Protein AF-A0A0H5Q2Q5-F1 (afdb_monomer_lite)

Sequence (190 aa):
MSGQLGMWPEGQLYPEGGVGRQSFRASIAREMRYLLAISTDAGLPGKLGQSGVAHSLGVCLIEDWNMARGSKAGKSRTNAGAMPVFVDIKLSAEDRVVFLAWCSSDTDQVEYLQRFADTGYRVGVSWSGEHQSYTVSVTCRDEESPNNGLCMTSFAKSLSQGIALAWFKHNVVSECEWRGFVPPQEELFG

Radius of gyration: 20.88 Å; chains: 1; bounding box: 67×39×65 Å

Structure (mmCIF, N/CA/C/O backbone):
data_AF-A0A0H5Q2Q5-F1
#
_entry.id   AF-A0A0H5Q2Q5-F1
#
loop_
_atom_site.group_PDB
_atom_site.id
_atom_site.type_symbol
_atom_site.label_atom_id
_atom_site.label_alt_id
_atom_site.label_comp_id
_atom_site.label_asym_id
_atom_site.label_entity_id
_atom_site.label_seq_id
_atom_site.pdbx_PDB_ins_code
_atom_site.Cartn_x
_atom_site.Cartn_y
_atom_site.Cartn_z
_atom_site.occupancy
_atom_site.B_iso_or_equiv
_atom_site.auth_seq_id
_atom_site.auth_comp_id
_atom_site.auth_asym_id
_atom_site.auth_atom_id
_atom_site.pdbx_PDB_model_num
ATOM 1 N N . MET A 1 1 ? -7.717 -12.824 -45.281 1.00 44.66 1 MET A N 1
ATOM 2 C CA . MET A 1 1 ? -7.336 -13.978 -44.442 1.00 44.66 1 MET A CA 1
ATOM 3 C C . MET A 1 1 ? -8.202 -13.935 -43.199 1.00 44.66 1 MET A C 1
ATOM 5 O O . MET A 1 1 ? -8.066 -13.018 -42.405 1.00 44.66 1 MET A O 1
ATOM 9 N N . SER A 1 2 ? -9.183 -14.827 -43.121 1.00 45.31 2 SER A N 1
ATOM 10 C CA . SER A 1 2 ? -10.178 -14.914 -42.050 1.00 45.31 2 SER A CA 1
ATOM 11 C C . SER A 1 2 ? -9.667 -15.836 -40.943 1.00 45.31 2 SER A C 1
ATOM 13 O O . SER A 1 2 ? -9.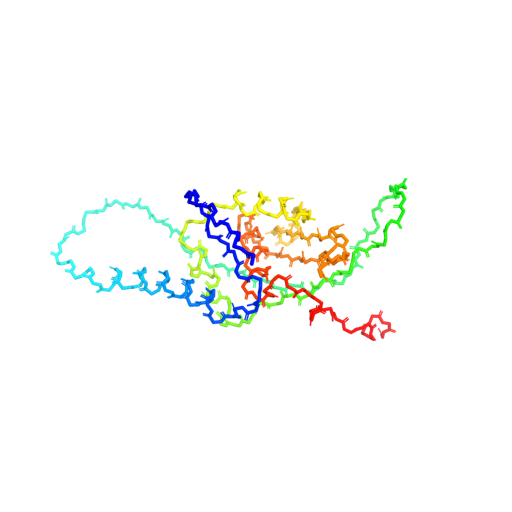537 -17.037 -41.171 1.00 45.31 2 SER A O 1
ATOM 15 N N . GLY A 1 3 ? -9.368 -15.275 -39.770 1.00 42.34 3 GLY A N 1
ATOM 16 C CA . GLY A 1 3 ? -9.097 -16.029 -38.545 1.00 42.34 3 GLY A CA 1
ATOM 17 C C . GLY A 1 3 ? -10.349 -16.079 -37.669 1.00 42.34 3 GLY A C 1
ATOM 18 O O . GLY A 1 3 ? -10.925 -15.038 -37.365 1.00 42.34 3 GLY A O 1
ATOM 19 N N . GLN A 1 4 ? -10.786 -17.288 -37.316 1.00 41.66 4 GLN A N 1
ATOM 20 C CA . GLN A 1 4 ? -11.911 -17.560 -36.416 1.00 41.66 4 GLN A CA 1
ATOM 21 C C . GLN A 1 4 ? -11.597 -17.121 -34.977 1.00 41.66 4 GLN A C 1
ATOM 23 O O . GLN A 1 4 ? -10.551 -17.471 -34.437 1.00 41.66 4 GLN A O 1
ATOM 28 N N . LEU A 1 5 ? -12.541 -16.417 -34.345 1.00 35.59 5 LEU A N 1
ATOM 29 C CA . LEU A 1 5 ? -12.575 -16.180 -32.901 1.00 35.59 5 LEU A CA 1
ATOM 30 C C . LEU A 1 5 ? -13.120 -17.429 -32.199 1.00 35.59 5 LEU A C 1
ATOM 32 O O . LEU A 1 5 ? -14.253 -17.841 -32.449 1.00 35.59 5 LEU A O 1
ATOM 36 N N . GLY A 1 6 ? -12.313 -18.024 -31.322 1.00 32.91 6 GLY A N 1
ATOM 37 C CA . GLY A 1 6 ? -12.790 -18.981 -30.330 1.00 32.91 6 GLY A CA 1
ATOM 38 C C . GLY A 1 6 ? -13.451 -18.239 -29.169 1.00 32.91 6 GLY A C 1
ATOM 39 O O . GLY A 1 6 ? -12.866 -17.314 -28.616 1.00 32.91 6 GLY A O 1
ATOM 40 N N . MET A 1 7 ? -14.663 -18.648 -28.803 1.00 38.34 7 MET A N 1
ATOM 41 C CA . MET A 1 7 ? -15.333 -18.263 -27.559 1.00 38.34 7 MET A CA 1
ATOM 42 C C . MET A 1 7 ? -15.310 -19.444 -26.591 1.00 38.34 7 MET A C 1
ATOM 44 O O . MET A 1 7 ? -15.735 -20.520 -26.998 1.00 38.34 7 MET A O 1
ATOM 48 N N . TRP A 1 8 ? -14.924 -19.216 -25.331 1.00 40.38 8 TRP A N 1
ATOM 49 C CA . TRP A 1 8 ? -15.413 -19.923 -24.132 1.00 40.38 8 TRP A CA 1
ATOM 50 C C . TRP A 1 8 ? -15.445 -18.936 -22.937 1.00 40.38 8 TRP A C 1
ATOM 52 O O . TRP A 1 8 ? -14.835 -17.868 -23.025 1.00 40.38 8 TRP A O 1
ATOM 62 N N . PRO A 1 9 ? -16.259 -19.220 -21.901 1.00 47.19 9 PRO A N 1
ATOM 63 C CA . PRO A 1 9 ? -16.899 -18.251 -21.019 1.00 47.19 9 PRO A CA 1
ATOM 64 C C . PRO A 1 9 ? -16.029 -17.894 -19.806 1.00 47.19 9 PRO A C 1
ATOM 66 O O . PRO A 1 9 ? -15.119 -18.632 -19.456 1.00 47.19 9 PRO A O 1
ATOM 69 N N . GLU A 1 10 ? -16.360 -16.772 -19.163 1.00 48.31 10 GLU A N 1
ATOM 70 C CA . GLU A 1 10 ? -15.726 -16.250 -17.936 1.00 48.31 10 GLU A CA 1
ATOM 71 C C . GLU A 1 10 ? -14.322 -15.646 -18.111 1.00 48.31 10 GLU A C 1
ATOM 73 O O . GLU A 1 10 ? -13.373 -15.968 -17.406 1.00 48.31 10 GLU A O 1
ATOM 78 N N . GLY A 1 11 ? -14.208 -14.683 -19.030 1.00 38.31 11 GLY A N 1
ATOM 79 C CA . GLY A 1 11 ? -13.050 -13.796 -19.142 1.00 38.31 11 GLY A CA 1
ATOM 80 C C . GLY A 1 11 ? -13.477 -12.335 -19.253 1.00 38.31 11 GLY A C 1
ATOM 81 O O . GLY A 1 11 ? -13.833 -11.878 -20.339 1.00 38.31 11 GLY A O 1
ATOM 82 N N . GLN A 1 12 ? -13.414 -11.579 -18.153 1.00 35.47 12 GLN A N 1
ATOM 83 C CA . GLN A 1 12 ? -13.232 -10.131 -18.264 1.00 35.47 12 GLN A CA 1
ATOM 84 C C . GLN A 1 12 ? -11.736 -9.859 -18.399 1.00 35.47 12 GLN A C 1
ATOM 86 O O . GLN A 1 12 ? -10.981 -9.915 -17.433 1.00 35.47 12 GLN A O 1
ATOM 91 N N . LEU A 1 13 ? -11.327 -9.587 -19.636 1.00 36.41 13 LEU A N 1
ATOM 92 C CA . LEU A 1 13 ? -10.060 -8.945 -19.949 1.00 36.41 13 LEU A CA 1
ATOM 93 C C . LEU A 1 13 ? -10.093 -7.527 -19.378 1.00 36.41 13 LEU A C 1
ATOM 95 O O . LEU A 1 13 ? -11.008 -6.755 -19.677 1.00 36.41 13 LEU A O 1
ATOM 99 N N . TYR A 1 14 ? -9.083 -7.174 -18.589 1.00 43.00 14 TYR A N 1
ATOM 100 C CA . TYR A 1 14 ? -8.792 -5.769 -18.353 1.00 43.00 14 TYR A CA 1
ATOM 101 C C . TYR A 1 14 ? -8.406 -5.135 -19.696 1.00 43.00 14 TYR A C 1
ATOM 103 O O . TYR A 1 14 ? -7.595 -5.712 -20.424 1.00 43.00 14 TYR A O 1
ATOM 111 N N . PRO A 1 15 ? -8.983 -3.980 -20.067 1.00 38.09 15 PRO A N 1
ATOM 112 C CA . PRO A 1 15 ? -8.537 -3.273 -21.252 1.00 38.09 15 PRO A CA 1
ATOM 113 C C . PRO A 1 15 ? -7.103 -2.788 -21.023 1.00 38.09 15 PRO A C 1
ATOM 115 O O . PRO A 1 15 ? -6.848 -1.933 -20.174 1.00 38.09 15 PRO A O 1
ATOM 118 N N . GLU A 1 16 ? -6.178 -3.341 -21.806 1.00 39.56 16 GLU A N 1
ATOM 119 C CA . GLU A 1 16 ? -4.852 -2.781 -22.058 1.00 39.56 16 GLU A CA 1
ATOM 120 C C . GLU A 1 16 ? -5.029 -1.390 -22.680 1.00 39.56 16 GLU A C 1
ATOM 122 O O . GLU A 1 16 ? -5.153 -1.227 -23.894 1.00 39.56 16 GLU A O 1
ATOM 127 N N . GLY A 1 17 ? -5.159 -0.375 -21.831 1.00 42.88 17 GLY A N 1
ATOM 128 C CA . GLY A 1 17 ? -5.334 1.001 -22.272 1.00 42.88 17 GLY A CA 1
ATOM 129 C C . GLY A 1 17 ? -6.137 1.829 -21.289 1.00 42.88 17 GLY A C 1
ATOM 130 O O . GLY A 1 17 ? -7.339 1.976 -21.460 1.00 42.88 17 GLY A O 1
ATOM 131 N N . GLY A 1 18 ? -5.456 2.392 -20.287 1.00 46.59 18 GLY A N 1
ATOM 132 C CA . GLY A 1 18 ? -5.791 3.671 -19.646 1.00 46.59 18 GLY A CA 1
ATOM 133 C C . GLY A 1 18 ? -7.274 4.023 -19.470 1.00 46.59 18 GLY A C 1
ATOM 134 O O . GLY A 1 18 ? -7.654 5.168 -19.719 1.00 46.59 18 GLY A O 1
ATOM 135 N N . VAL A 1 19 ? -8.124 3.090 -19.029 1.00 42.56 19 VAL A N 1
ATOM 136 C CA . VAL A 1 19 ? -9.508 3.400 -18.641 1.00 42.56 19 VAL A CA 1
ATOM 137 C C . VAL A 1 19 ? -9.462 3.961 -17.222 1.00 42.56 19 VAL A C 1
ATOM 139 O O . VAL A 1 19 ? -9.703 3.265 -16.238 1.00 42.56 19 VAL A O 1
ATOM 142 N N . GLY A 1 20 ? -9.061 5.231 -17.156 1.00 43.06 20 GLY A N 1
ATOM 143 C CA . GLY A 1 20 ? -8.550 5.903 -15.969 1.00 43.06 20 GLY A CA 1
ATOM 144 C C . GLY A 1 20 ? -9.495 6.004 -14.781 1.00 43.06 20 GLY A C 1
ATOM 145 O O . GLY A 1 20 ? -10.692 5.723 -14.890 1.00 43.06 20 GLY A O 1
ATOM 146 N N . ARG A 1 21 ? -8.914 6.464 -13.660 1.00 48.62 21 ARG A N 1
ATOM 147 C CA . ARG A 1 21 ? -9.510 6.967 -12.401 1.00 48.62 21 ARG A CA 1
ATOM 148 C C . ARG A 1 21 ? -11.024 6.880 -12.266 1.00 48.62 21 ARG A C 1
ATOM 150 O O . ARG A 1 21 ? -11.518 6.360 -11.275 1.00 48.62 21 ARG A O 1
ATOM 157 N N . GLN A 1 22 ? -11.762 7.446 -13.218 1.00 52.56 22 GLN A N 1
ATOM 158 C CA . GLN A 1 22 ? -13.214 7.490 -13.224 1.00 52.56 22 GLN A CA 1
ATOM 159 C C . GLN A 1 22 ? -13.893 6.124 -13.292 1.00 52.56 22 GLN A C 1
ATOM 161 O O . GLN A 1 22 ? -14.926 6.004 -12.660 1.00 52.56 22 GLN A O 1
ATOM 166 N N . SER A 1 23 ? -13.383 5.106 -13.991 1.00 55.59 23 SER A N 1
ATOM 167 C CA . SER A 1 23 ? -14.120 3.838 -14.165 1.00 55.59 23 SER A CA 1
ATOM 168 C C . SER A 1 23 ? -14.076 2.951 -12.917 1.00 55.59 23 SER A C 1
ATOM 170 O O . SER A 1 23 ? -15.107 2.443 -12.485 1.00 55.59 23 SER A O 1
ATOM 172 N N . PHE A 1 24 ? -12.910 2.840 -12.278 1.00 53.34 24 PHE A N 1
ATOM 173 C CA . PHE A 1 24 ? -12.734 2.098 -11.032 1.00 53.34 24 PHE A CA 1
ATOM 174 C C . PHE A 1 24 ? -13.285 2.876 -9.836 1.00 53.34 24 PHE A C 1
ATOM 176 O O . PHE A 1 24 ? -14.040 2.308 -9.048 1.00 53.34 24 PHE A O 1
ATOM 183 N N . ARG A 1 25 ? -13.052 4.202 -9.760 1.00 58.22 25 ARG A N 1
ATOM 184 C CA . ARG A 1 25 ? -13.781 5.047 -8.799 1.00 58.22 25 ARG A CA 1
ATOM 185 C C . ARG A 1 25 ? -15.277 5.012 -9.062 1.00 58.22 25 ARG A C 1
ATOM 187 O O . ARG A 1 25 ? -16.013 5.052 -8.095 1.00 58.22 25 ARG A O 1
ATOM 194 N N . ALA A 1 26 ? -15.751 4.904 -10.304 1.00 60.62 26 ALA A N 1
ATOM 195 C CA . ALA A 1 26 ? -17.174 4.726 -10.589 1.00 60.62 26 ALA A CA 1
ATOM 196 C C . ALA A 1 26 ? -17.657 3.327 -10.230 1.00 60.62 26 ALA A C 1
ATOM 198 O O . ALA A 1 26 ? -18.792 3.224 -9.800 1.00 60.62 26 ALA A O 1
ATOM 199 N N . SER A 1 27 ? -16.851 2.271 -10.354 1.00 62.44 27 SER A N 1
ATOM 200 C CA . SER A 1 27 ? -17.245 0.925 -9.930 1.00 62.44 27 SER A CA 1
ATOM 201 C C . SER A 1 27 ? -17.353 0.848 -8.410 1.00 62.44 27 SER A C 1
ATOM 203 O O . SER A 1 27 ? -18.416 0.490 -7.911 1.00 62.44 27 SER A O 1
ATOM 205 N N . ILE A 1 28 ? -16.331 1.321 -7.684 1.00 60.09 28 ILE A N 1
ATOM 206 C CA . ILE A 1 28 ? -16.366 1.449 -6.221 1.00 60.09 28 ILE A CA 1
ATOM 207 C C . ILE A 1 28 ? -17.463 2.436 -5.797 1.00 60.09 28 ILE A C 1
ATOM 209 O O . ILE A 1 28 ? -18.234 2.139 -4.896 1.00 60.09 28 ILE A O 1
ATOM 213 N N . ALA A 1 29 ? -17.623 3.586 -6.460 1.00 55.00 29 ALA A N 1
ATOM 214 C CA . ALA A 1 29 ? -18.688 4.544 -6.139 1.00 55.00 29 ALA A CA 1
ATOM 215 C C . ALA A 1 29 ? -20.088 4.040 -6.519 1.00 55.00 29 ALA A C 1
ATOM 217 O O . ALA A 1 29 ? -21.068 4.527 -5.956 1.00 55.00 29 ALA A O 1
ATOM 218 N N . ARG A 1 30 ? -20.211 3.116 -7.477 1.00 56.09 30 ARG A N 1
ATOM 219 C CA . ARG A 1 30 ? -21.468 2.462 -7.862 1.00 56.09 30 ARG A CA 1
ATOM 220 C C . ARG A 1 30 ? -21.823 1.387 -6.845 1.00 56.09 30 ARG A C 1
ATOM 222 O O . ARG A 1 30 ? -22.968 1.381 -6.416 1.00 56.09 30 ARG A O 1
ATOM 229 N N . GLU A 1 31 ? -20.865 0.579 -6.392 1.00 54.06 31 GLU A N 1
ATOM 230 C CA . GLU A 1 31 ? -21.057 -0.313 -5.237 1.00 54.06 31 GLU A CA 1
ATOM 231 C C . GLU A 1 31 ? -21.418 0.481 -3.973 1.00 54.06 31 GLU A C 1
ATOM 233 O O . GLU A 1 31 ? -22.423 0.193 -3.329 1.00 54.06 31 GLU A O 1
ATOM 238 N N . MET A 1 32 ? -20.691 1.560 -3.674 1.00 47.34 32 MET A N 1
ATOM 239 C CA . MET A 1 32 ? -20.955 2.433 -2.521 1.00 47.34 32 MET A CA 1
ATOM 240 C C . MET A 1 32 ? -22.322 3.122 -2.591 1.00 47.34 32 MET A C 1
ATOM 242 O O . MET A 1 32 ? -23.031 3.188 -1.588 1.00 47.34 32 MET A O 1
ATOM 246 N N . ARG A 1 33 ? -22.732 3.631 -3.763 1.00 50.31 33 ARG A N 1
ATOM 247 C CA . ARG A 1 33 ? -24.074 4.214 -3.948 1.00 50.31 33 ARG A CA 1
ATOM 248 C C . ARG A 1 33 ? -25.174 3.170 -3.827 1.00 50.31 33 ARG A C 1
ATOM 250 O O . ARG A 1 33 ? -26.234 3.500 -3.308 1.00 50.31 33 ARG A O 1
ATOM 257 N N . TYR A 1 34 ? -24.928 1.939 -4.269 1.00 48.53 34 TYR A N 1
ATOM 258 C CA . TYR A 1 34 ? -25.879 0.843 -4.104 1.00 48.53 34 TYR A CA 1
ATOM 259 C C . TYR A 1 34 ? -26.090 0.522 -2.615 1.00 48.53 34 TYR A C 1
ATOM 261 O O . TYR A 1 34 ? -27.227 0.434 -2.160 1.00 48.53 34 TYR A O 1
ATOM 269 N N . LEU A 1 35 ? -25.012 0.477 -1.826 1.00 43.81 35 LEU A N 1
ATOM 270 C CA . LEU A 1 35 ? -25.078 0.257 -0.376 1.00 43.81 35 LEU A CA 1
ATOM 271 C C . LEU A 1 35 ? -25.741 1.423 0.387 1.00 43.81 35 LEU A C 1
ATOM 273 O O . LEU A 1 35 ? -26.540 1.193 1.296 1.00 43.81 35 LEU A O 1
ATOM 277 N N . LEU A 1 36 ? -25.481 2.676 -0.004 1.00 45.94 36 LEU A N 1
ATOM 278 C CA . LEU A 1 36 ? -26.129 3.856 0.594 1.00 45.94 36 LEU A CA 1
ATOM 279 C C . LEU A 1 36 ? -27.619 3.980 0.223 1.00 45.94 36 LEU A C 1
ATOM 281 O O . LEU A 1 36 ? -28.415 4.429 1.049 1.00 45.94 36 LEU A O 1
ATOM 285 N N . ALA A 1 37 ? -28.012 3.558 -0.983 1.00 48.62 37 ALA A N 1
ATOM 286 C CA . ALA A 1 37 ? -29.411 3.536 -1.414 1.00 48.62 37 ALA A CA 1
ATOM 287 C C . ALA A 1 37 ? -30.230 2.480 -0.648 1.00 48.62 37 ALA A C 1
ATOM 289 O O . ALA A 1 37 ? -31.334 2.772 -0.200 1.00 48.62 37 ALA A O 1
ATOM 290 N N . ILE A 1 38 ? -29.665 1.293 -0.394 1.00 51.00 38 ILE A N 1
ATOM 291 C CA . ILE A 1 38 ? -30.320 0.248 0.420 1.00 51.00 38 ILE A CA 1
ATOM 292 C C . ILE A 1 38 ? -30.556 0.722 1.868 1.00 51.00 38 ILE A C 1
ATOM 294 O O . ILE A 1 38 ? -31.575 0.399 2.471 1.00 51.00 38 ILE A O 1
ATOM 298 N N . SER A 1 39 ? -29.645 1.532 2.416 1.00 45.97 39 SER A N 1
ATOM 299 C CA . SER A 1 39 ? -29.775 2.132 3.753 1.00 45.97 39 SER A CA 1
ATOM 300 C C . SER A 1 39 ? -30.885 3.193 3.845 1.00 45.97 39 SER A C 1
ATOM 302 O O . SER A 1 39 ? -31.526 3.335 4.885 1.00 45.97 39 SER A O 1
ATOM 304 N N . THR A 1 40 ? -31.150 3.922 2.756 1.00 48.78 40 THR A N 1
ATOM 305 C CA . THR A 1 40 ? -32.130 5.024 2.736 1.00 48.78 40 THR A CA 1
ATOM 306 C C . THR A 1 40 ? -33.539 4.594 2.327 1.00 48.78 40 THR A C 1
ATOM 308 O O . THR A 1 40 ? -34.495 5.240 2.747 1.00 48.78 40 THR A O 1
ATOM 311 N N . ASP A 1 41 ? -33.686 3.488 1.591 1.00 44.53 41 ASP A N 1
ATOM 312 C CA . ASP A 1 41 ? -34.996 2.948 1.181 1.00 44.53 41 ASP A CA 1
ATOM 313 C C . ASP A 1 41 ? -35.615 1.990 2.220 1.00 44.53 41 ASP A C 1
ATOM 315 O O . ASP A 1 41 ? -36.770 1.576 2.105 1.00 44.53 41 ASP A O 1
ATOM 319 N N . ALA A 1 42 ? -34.886 1.673 3.297 1.00 47.88 42 ALA A N 1
ATOM 320 C CA . ALA A 1 42 ? -35.418 0.958 4.454 1.00 47.88 42 ALA A CA 1
ATOM 321 C C . ALA A 1 42 ? -36.276 1.884 5.340 1.00 47.88 42 ALA A C 1
ATOM 323 O O . ALA A 1 42 ? -36.037 2.050 6.538 1.00 47.88 42 ALA A O 1
ATOM 324 N N . GLY A 1 43 ? -37.326 2.466 4.759 1.00 50.84 43 GLY A N 1
ATOM 325 C CA . GLY A 1 43 ? -38.478 2.974 5.495 1.00 50.84 43 GLY A CA 1
ATOM 326 C C . GLY A 1 43 ? -39.221 1.812 6.157 1.00 50.84 43 GLY A C 1
ATOM 327 O O . GLY A 1 43 ? -40.279 1.401 5.692 1.00 50.84 43 GLY A O 1
ATOM 328 N N . LEU A 1 44 ? -38.658 1.258 7.232 1.00 47.03 44 LEU A N 1
ATOM 329 C CA . LEU A 1 44 ? -39.288 0.222 8.047 1.00 47.03 44 LEU A CA 1
ATOM 330 C C . LEU A 1 44 ? -39.903 0.845 9.309 1.00 47.03 44 LEU A C 1
ATOM 332 O O . LEU A 1 44 ? -39.203 1.057 10.302 1.00 47.03 44 LEU A O 1
ATOM 336 N N . PRO A 1 45 ? -41.224 1.095 9.341 1.00 54.53 45 PRO A N 1
ATOM 337 C CA . PRO A 1 45 ? -41.941 1.242 10.595 1.00 54.53 45 PRO A CA 1
ATOM 338 C C . PRO A 1 45 ? -42.155 -0.155 11.197 1.00 54.53 45 PRO A C 1
ATOM 340 O O . PRO A 1 45 ? -43.102 -0.852 10.843 1.00 54.53 45 PRO A O 1
ATOM 343 N N . GLY A 1 46 ? -41.288 -0.603 12.112 1.00 53.31 46 GLY A N 1
ATOM 344 C CA . GLY A 1 46 ? -41.542 -1.892 12.764 1.00 53.31 46 GLY A CA 1
ATOM 345 C C . GLY A 1 46 ? -40.478 -2.421 13.718 1.00 53.31 46 GLY A C 1
ATOM 346 O O . GLY A 1 46 ? -39.603 -3.164 13.308 1.00 53.31 46 GLY A O 1
ATOM 347 N N . LYS A 1 47 ? -40.659 -2.117 15.010 1.00 51.94 47 LYS A N 1
ATOM 348 C CA . LYS A 1 47 ? -40.251 -2.902 16.197 1.00 51.94 47 LYS A CA 1
ATOM 349 C C . LYS A 1 47 ? -38.808 -3.441 16.234 1.00 51.94 47 LYS A C 1
ATOM 351 O O . LYS A 1 47 ? -38.524 -4.573 15.861 1.00 51.94 47 LYS A O 1
ATOM 356 N N . LEU A 1 48 ? -37.945 -2.657 16.881 1.00 45.00 48 LEU A N 1
ATOM 357 C CA . LEU A 1 48 ? -36.647 -3.075 17.411 1.00 45.00 48 LEU A CA 1
ATOM 358 C C . LEU A 1 48 ? -36.808 -4.154 18.497 1.00 45.00 48 LEU A C 1
ATOM 360 O O . LEU A 1 48 ? -37.106 -3.857 19.654 1.00 45.00 48 LEU A O 1
ATOM 364 N N . GLY A 1 49 ? -36.577 -5.407 18.110 1.00 44.81 49 GLY A N 1
ATOM 365 C CA . GLY A 1 49 ? -36.071 -6.443 19.003 1.00 44.81 49 GLY A CA 1
ATOM 366 C C . GLY A 1 49 ? -34.563 -6.259 19.163 1.00 44.81 49 GLY A C 1
ATOM 367 O O . GLY A 1 49 ? -33.832 -6.176 18.181 1.00 44.81 49 GLY A O 1
ATOM 368 N N . GLN A 1 50 ? -34.108 -6.144 20.406 1.00 49.31 50 GLN A N 1
ATOM 369 C CA . GLN A 1 50 ? -32.698 -6.035 20.760 1.00 49.31 50 GLN A CA 1
ATOM 370 C C . GLN A 1 50 ? -31.964 -7.333 20.394 1.00 49.31 50 GLN A C 1
ATOM 372 O O . GLN A 1 50 ? -32.057 -8.324 21.112 1.00 49.31 50 GLN A O 1
ATOM 377 N N . SER A 1 51 ? -31.192 -7.327 19.312 1.00 44.84 51 SER A N 1
ATOM 378 C CA . SER A 1 51 ? -30.082 -8.265 19.143 1.00 44.84 51 SER A CA 1
ATOM 379 C C . SER A 1 51 ? -28.821 -7.445 18.925 1.00 44.84 51 SER A C 1
ATOM 381 O O . SER A 1 51 ? -28.609 -6.852 17.868 1.00 44.84 51 SER A O 1
ATOM 383 N N . GLY A 1 52 ? -28.040 -7.336 19.996 1.00 45.72 52 GLY A N 1
ATOM 384 C CA . GLY A 1 52 ? -26.810 -6.572 20.041 1.00 45.72 52 GLY A CA 1
ATOM 385 C C . GLY A 1 52 ? -25.705 -7.292 19.289 1.00 45.72 52 GLY A C 1
ATOM 386 O O . GLY A 1 52 ? -25.160 -8.274 19.780 1.00 45.72 52 GLY A O 1
ATOM 387 N N . VAL A 1 53 ? -25.330 -6.749 18.139 1.00 44.66 53 VAL A N 1
ATOM 388 C CA . VAL A 1 53 ? -23.968 -6.886 17.628 1.00 44.66 53 VAL A CA 1
ATOM 389 C C . VAL A 1 53 ? -23.456 -5.465 17.461 1.00 44.66 53 VAL A C 1
ATOM 391 O O . VAL A 1 53 ? -23.589 -4.838 16.414 1.00 44.66 53 VAL A O 1
ATOM 394 N N . ALA A 1 54 ? -22.975 -4.900 18.567 1.00 35.81 54 ALA A N 1
ATOM 395 C CA . ALA A 1 54 ? -22.306 -3.613 18.560 1.00 35.81 54 ALA A CA 1
ATOM 396 C C . ALA A 1 54 ? -20.971 -3.789 17.826 1.00 35.81 54 ALA A C 1
ATOM 398 O O . ALA A 1 54 ? -19.944 -4.074 18.441 1.00 35.81 54 ALA A O 1
ATOM 399 N N . HIS A 1 55 ? -20.985 -3.644 16.499 1.00 42.00 55 HIS A N 1
ATOM 400 C CA . HIS A 1 55 ? -19.771 -3.352 15.753 1.00 42.00 55 HIS A CA 1
ATOM 401 C C . HIS A 1 55 ? -19.315 -1.970 16.209 1.00 42.00 55 HIS A C 1
ATOM 403 O O . HIS A 1 55 ? -19.802 -0.938 15.753 1.00 42.00 55 HIS A O 1
ATOM 409 N N . SER A 1 56 ? -18.433 -1.978 17.206 1.00 38.44 56 SER A N 1
ATOM 410 C CA . SER A 1 56 ? -17.656 -0.833 17.648 1.00 38.44 56 SER A CA 1
ATOM 411 C C . SER A 1 56 ? -17.016 -0.205 16.408 1.00 38.44 56 SER A C 1
ATOM 413 O O . SER A 1 56 ? -16.005 -0.702 15.907 1.00 38.44 56 SER A O 1
ATOM 415 N N . LEU A 1 57 ? -17.613 0.881 15.914 1.00 37.81 57 LEU A 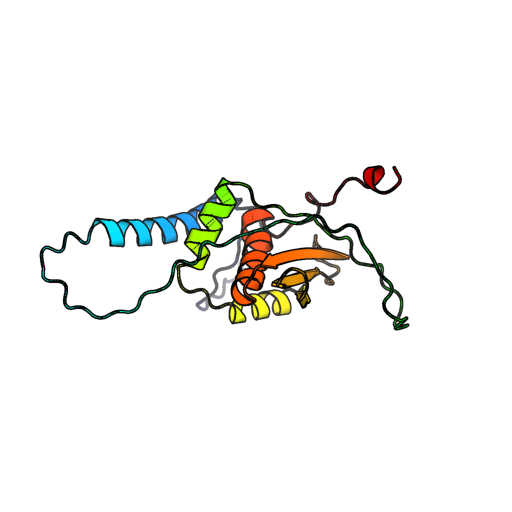N 1
ATOM 416 C CA . LEU A 1 57 ? -17.005 1.805 14.961 1.00 37.81 57 LEU A CA 1
ATOM 417 C C . LEU A 1 57 ? -15.879 2.532 15.704 1.00 37.81 57 LEU A C 1
ATOM 419 O O . LEU A 1 57 ? -16.005 3.684 16.115 1.00 37.81 57 LEU A O 1
ATOM 423 N N . GLY A 1 58 ? -14.803 1.793 15.973 1.00 36.31 58 GLY A N 1
ATOM 424 C CA . GLY A 1 58 ? -13.584 2.322 16.549 1.00 36.31 58 GLY A CA 1
ATOM 425 C C . GLY A 1 58 ? -13.045 3.365 15.588 1.00 36.31 58 GLY A C 1
ATOM 426 O O . GLY A 1 58 ? -12.806 3.070 14.420 1.00 36.31 58 GLY A O 1
ATOM 427 N N . VAL A 1 59 ? -12.910 4.594 16.076 1.00 38.66 59 VAL A N 1
ATOM 428 C CA . VAL A 1 59 ? -12.342 5.720 15.338 1.00 38.66 59 VAL A CA 1
ATOM 429 C C . VAL A 1 59 ? -10.980 5.291 14.785 1.00 38.66 59 VAL A C 1
ATOM 431 O O . VAL A 1 59 ? -10.019 5.111 15.532 1.00 38.66 59 VAL A O 1
ATOM 434 N N . CYS A 1 60 ? -10.914 5.070 13.472 1.00 42.19 60 CYS A N 1
ATOM 435 C CA . CYS A 1 60 ? -9.693 4.703 12.769 1.00 42.19 60 CYS A CA 1
ATOM 436 C C . CYS A 1 60 ? -8.730 5.891 12.776 1.00 42.19 60 CYS A C 1
ATOM 438 O O . CYS A 1 60 ? -8.848 6.805 11.961 1.00 42.19 60 CYS A O 1
ATOM 440 N N . LEU A 1 61 ? -7.762 5.878 13.688 1.00 43.12 61 LEU A N 1
ATOM 441 C CA . LEU A 1 61 ? -6.626 6.792 13.642 1.00 43.12 61 LEU A CA 1
ATOM 442 C C . LEU A 1 61 ? -5.644 6.291 12.575 1.00 43.12 61 LEU A C 1
ATOM 444 O O . LEU A 1 61 ? -4.832 5.400 12.824 1.00 43.12 61 LEU A O 1
ATOM 448 N N . ILE A 1 62 ? -5.775 6.835 11.363 1.00 46.94 62 ILE A N 1
ATOM 449 C CA . ILE A 1 62 ? -4.797 6.678 10.281 1.00 46.94 62 ILE A CA 1
ATOM 450 C C . ILE A 1 62 ? -3.748 7.772 10.475 1.00 46.94 62 ILE A C 1
ATOM 452 O O . ILE A 1 62 ? -4.001 8.940 10.178 1.00 46.94 62 ILE A O 1
ATOM 456 N N . GLU A 1 63 ? -2.579 7.402 10.986 1.00 44.53 63 GLU A N 1
ATOM 457 C CA . GLU A 1 63 ? -1.444 8.314 11.104 1.00 44.53 63 GLU A CA 1
ATOM 458 C C . GLU A 1 63 ? -0.407 7.975 10.019 1.00 44.53 63 GLU A C 1
ATOM 460 O O . GLU A 1 63 ? 0.275 6.954 10.094 1.00 44.53 63 GLU A O 1
ATOM 465 N N . ASP A 1 64 ? -0.300 8.823 8.991 1.00 44.66 64 ASP A N 1
ATOM 466 C CA . ASP A 1 64 ? 0.783 8.769 7.998 1.00 44.66 64 ASP A CA 1
ATOM 467 C C . ASP A 1 64 ? 2.036 9.423 8.619 1.00 44.66 64 ASP A C 1
ATOM 469 O O . ASP A 1 64 ? 2.263 10.626 8.472 1.00 44.66 64 ASP A O 1
ATOM 473 N N . TRP A 1 65 ? 2.828 8.652 9.371 1.00 46.16 65 TRP A N 1
ATOM 474 C CA . TRP A 1 65 ? 4.103 9.121 9.929 1.00 46.16 65 TRP A CA 1
ATOM 475 C C . TRP A 1 65 ? 5.243 8.993 8.916 1.00 46.16 65 TRP A C 1
ATOM 477 O O . TRP A 1 65 ? 5.458 7.943 8.312 1.00 46.16 65 TRP A O 1
ATOM 487 N N . ASN A 1 66 ? 6.013 10.072 8.779 1.00 44.66 66 ASN A N 1
ATOM 488 C CA . ASN A 1 66 ? 7.216 10.133 7.959 1.00 44.66 66 ASN A CA 1
ATOM 489 C C . ASN A 1 66 ? 8.393 9.537 8.758 1.00 44.66 66 ASN A C 1
ATOM 491 O O . ASN A 1 66 ? 8.773 10.083 9.794 1.00 44.66 66 ASN A O 1
ATOM 495 N N . MET A 1 67 ? 8.958 8.405 8.328 1.00 47.25 67 MET A N 1
ATOM 496 C CA . MET A 1 67 ? 10.050 7.736 9.053 1.00 47.25 67 MET A CA 1
ATOM 497 C C . MET A 1 67 ? 11.428 8.258 8.617 1.00 47.25 67 MET A C 1
ATOM 499 O O . MET A 1 67 ? 11.956 7.861 7.575 1.00 47.25 67 MET A O 1
ATOM 503 N N . ALA A 1 68 ? 12.057 9.066 9.477 1.00 45.03 68 ALA A N 1
ATOM 504 C CA . ALA A 1 68 ? 13.508 9.241 9.509 1.00 45.03 68 ALA A CA 1
ATOM 505 C C . ALA A 1 68 ? 14.161 7.953 10.055 1.00 45.03 68 ALA A C 1
ATOM 507 O O . ALA A 1 68 ? 13.816 7.461 11.128 1.00 45.03 68 ALA A O 1
ATOM 508 N N . ARG A 1 69 ? 15.074 7.356 9.281 1.00 48.97 69 ARG A N 1
ATOM 509 C CA . ARG A 1 69 ? 15.613 6.004 9.515 1.00 48.97 69 ARG A CA 1
ATOM 510 C C . ARG A 1 69 ? 16.648 5.958 10.649 1.00 48.97 69 ARG A C 1
ATOM 512 O O . ARG A 1 69 ? 17.732 6.518 10.526 1.00 48.97 69 ARG A O 1
ATOM 519 N N . GLY A 1 70 ? 16.398 5.124 11.653 1.00 45.25 70 GLY A N 1
ATOM 520 C CA . GLY A 1 70 ? 17.408 4.467 12.495 1.00 45.25 70 GLY A CA 1
ATOM 521 C C . GLY A 1 70 ? 16.852 3.097 12.912 1.00 45.25 70 GLY A C 1
ATOM 522 O O . GLY A 1 70 ? 15.657 2.977 13.111 1.00 45.25 70 GLY A O 1
ATOM 523 N N . SER A 1 71 ? 17.579 1.990 13.044 1.00 46.62 71 SER A N 1
ATOM 524 C CA . SER A 1 71 ? 19.014 1.766 13.156 1.00 46.62 71 SER A CA 1
ATOM 525 C C . SER A 1 71 ? 19.346 0.271 12.906 1.00 46.62 71 SER A C 1
ATOM 527 O O . SER A 1 71 ? 18.573 -0.621 13.230 1.00 46.62 71 SER A O 1
ATOM 529 N N . LYS A 1 72 ? 20.505 0.037 12.272 1.00 56.00 72 LYS A N 1
ATOM 530 C CA . LYS A 1 72 ? 21.393 -1.154 12.245 1.00 56.00 72 LYS A CA 1
ATOM 531 C C . LYS A 1 72 ? 20.782 -2.555 12.509 1.00 56.00 72 LYS A C 1
ATOM 533 O O . LYS A 1 72 ? 20.824 -3.044 13.632 1.00 56.00 72 LYS A O 1
ATOM 538 N N . ALA A 1 73 ? 20.419 -3.276 11.442 1.00 47.66 73 ALA A N 1
ATOM 539 C CA . ALA A 1 73 ? 20.223 -4.735 11.459 1.00 47.66 73 ALA A CA 1
ATOM 540 C C . ALA A 1 73 ? 21.306 -5.468 10.631 1.00 47.66 73 ALA A C 1
ATOM 542 O O . ALA A 1 73 ? 21.789 -4.953 9.623 1.00 47.66 73 ALA A O 1
ATOM 543 N N . GLY A 1 74 ? 21.725 -6.643 11.117 1.00 52.62 74 GLY A N 1
ATOM 544 C CA . GLY A 1 74 ? 22.916 -7.399 10.708 1.00 52.62 74 GLY A CA 1
ATOM 545 C C . GLY A 1 74 ? 22.992 -7.830 9.235 1.00 52.62 74 GLY A C 1
ATOM 546 O O . GLY A 1 74 ? 21.992 -8.041 8.555 1.00 52.62 74 GLY A O 1
ATOM 547 N N . LYS A 1 75 ? 24.235 -7.965 8.751 1.00 47.97 75 LYS A N 1
ATOM 548 C CA . LYS A 1 75 ? 24.608 -8.230 7.352 1.00 47.97 75 LYS A CA 1
ATOM 549 C C . LYS A 1 75 ? 24.222 -9.648 6.904 1.00 47.97 75 LYS A C 1
ATOM 551 O O . LYS A 1 75 ? 25.030 -10.565 7.028 1.00 47.97 75 LYS A O 1
ATOM 556 N N . SER A 1 76 ? 23.049 -9.810 6.296 1.00 52.47 76 SER A N 1
ATOM 557 C CA . SER A 1 76 ? 22.816 -10.917 5.360 1.00 52.47 76 SER A CA 1
ATOM 558 C C . SER A 1 76 ? 23.470 -10.567 4.020 1.00 52.47 76 SER A C 1
ATOM 560 O O . SER A 1 76 ? 23.077 -9.605 3.362 1.00 52.47 76 SER A O 1
ATOM 562 N N . ARG A 1 77 ? 24.525 -11.298 3.641 1.00 54.38 77 ARG A N 1
ATOM 563 C CA . ARG A 1 77 ? 25.168 -11.200 2.322 1.00 54.38 77 ARG A CA 1
ATOM 564 C C . ARG A 1 77 ? 24.523 -12.214 1.376 1.00 54.38 77 ARG A C 1
ATOM 566 O O . ARG A 1 77 ? 25.073 -13.280 1.134 1.00 54.38 77 ARG A O 1
ATOM 573 N N . THR A 1 78 ? 23.375 -11.858 0.824 1.00 48.56 78 THR A N 1
ATOM 574 C CA . THR A 1 78 ? 22.886 -12.401 -0.451 1.00 48.56 78 THR A CA 1
ATOM 575 C C . THR A 1 78 ? 23.007 -11.277 -1.470 1.00 48.56 78 THR A C 1
ATOM 577 O O . THR A 1 78 ? 22.609 -10.162 -1.141 1.00 48.56 78 THR A O 1
ATOM 580 N N . ASN A 1 79 ? 23.624 -11.553 -2.628 1.00 47.19 79 ASN A N 1
ATOM 581 C CA . ASN A 1 79 ? 23.895 -10.636 -3.748 1.00 47.19 79 ASN A CA 1
ATOM 582 C C . ASN A 1 79 ? 23.066 -9.352 -3.685 1.00 47.19 79 ASN A C 1
ATOM 584 O O . ASN A 1 79 ? 21.849 -9.396 -3.845 1.00 47.19 79 ASN A O 1
ATOM 588 N N . ALA A 1 80 ? 23.742 -8.245 -3.367 1.00 52.56 80 ALA A N 1
ATOM 589 C CA . ALA A 1 80 ? 23.158 -6.959 -3.020 1.00 52.56 80 ALA A CA 1
ATOM 590 C C . ALA A 1 80 ? 22.418 -6.338 -4.215 1.00 52.56 80 ALA A C 1
ATOM 592 O O . ALA A 1 80 ? 22.907 -5.412 -4.855 1.00 52.56 80 ALA A O 1
ATOM 593 N N . GLY A 1 81 ? 21.230 -6.865 -4.515 1.00 66.62 81 GLY A N 1
ATOM 594 C CA . GLY A 1 81 ? 20.238 -6.182 -5.323 1.00 66.62 81 GLY A CA 1
ATOM 595 C C . GLY A 1 81 ? 19.971 -4.831 -4.677 1.00 66.62 81 GLY A C 1
ATOM 596 O O . GLY A 1 81 ? 19.880 -4.737 -3.448 1.00 66.62 81 GLY A O 1
ATOM 597 N N . ALA A 1 82 ? 19.913 -3.787 -5.502 1.00 80.12 82 ALA A N 1
ATOM 598 C CA . ALA A 1 82 ? 19.693 -2.424 -5.051 1.00 80.12 82 ALA A CA 1
ATOM 599 C C . ALA A 1 82 ? 18.580 -2.377 -3.990 1.00 80.12 82 ALA A C 1
ATOM 601 O O . ALA A 1 82 ? 17.531 -3.032 -4.118 1.00 80.12 82 ALA A O 1
ATOM 602 N N . MET A 1 83 ? 18.847 -1.642 -2.905 1.00 87.56 83 MET A N 1
ATOM 603 C CA . MET A 1 83 ? 17.830 -1.389 -1.893 1.00 87.56 83 MET A CA 1
ATOM 604 C C . MET A 1 83 ? 16.617 -0.761 -2.579 1.00 87.56 83 MET A C 1
ATOM 606 O O . MET A 1 83 ? 16.806 0.162 -3.374 1.00 87.56 83 MET A O 1
ATOM 610 N N . PRO A 1 84 ? 15.396 -1.249 -2.304 1.00 92.88 84 PRO A N 1
ATOM 611 C CA . PRO A 1 84 ? 14.229 -0.700 -2.958 1.00 92.88 84 PRO A CA 1
ATOM 612 C C . PRO A 1 84 ? 14.053 0.767 -2.554 1.00 92.88 84 PRO A C 1
ATOM 614 O O . PRO A 1 84 ? 14.307 1.145 -1.403 1.00 92.88 84 PRO A O 1
ATOM 617 N N . VAL A 1 85 ? 13.628 1.590 -3.507 1.00 94.06 85 VAL A N 1
ATOM 618 C CA . VAL A 1 85 ? 13.308 2.997 -3.269 1.00 94.06 85 VAL A CA 1
ATOM 619 C C . VAL A 1 85 ? 11.929 3.059 -2.630 1.00 94.06 85 VAL A C 1
ATOM 621 O O . VAL A 1 85 ? 10.963 2.515 -3.159 1.00 94.06 85 VAL A O 1
ATOM 624 N N . PHE A 1 86 ? 11.839 3.697 -1.468 1.00 94.56 86 PHE A N 1
ATOM 625 C CA . PHE A 1 86 ? 10.563 3.860 -0.784 1.00 94.56 86 PHE A CA 1
ATOM 626 C C . PHE A 1 86 ? 9.764 4.987 -1.435 1.00 94.56 86 PHE A C 1
ATOM 628 O O . PHE A 1 86 ? 10.306 6.070 -1.658 1.00 94.56 86 PHE A O 1
ATOM 635 N N . VAL A 1 87 ? 8.494 4.719 -1.723 1.00 95.69 87 VAL A N 1
ATOM 636 C CA . VAL A 1 87 ? 7.540 5.704 -2.244 1.00 95.69 87 VAL A CA 1
ATOM 637 C C . VAL A 1 87 ? 6.588 6.145 -1.141 1.00 95.69 87 VAL A C 1
ATOM 639 O O . VAL A 1 87 ? 6.167 5.332 -0.311 1.00 95.69 87 VAL A O 1
ATOM 642 N N . ASP A 1 88 ? 6.239 7.429 -1.143 1.00 93.19 88 ASP A N 1
ATOM 643 C CA . ASP A 1 88 ? 5.349 8.029 -0.148 1.00 93.19 88 ASP A CA 1
ATOM 644 C C . ASP A 1 88 ? 3.982 8.326 -0.779 1.00 93.19 88 ASP A C 1
ATOM 646 O O . ASP A 1 88 ? 3.728 9.396 -1.331 1.00 93.19 88 ASP A O 1
ATOM 650 N N . ILE A 1 89 ? 3.097 7.328 -0.736 1.00 95.06 89 ILE A N 1
ATOM 651 C CA . ILE A 1 89 ? 1.724 7.445 -1.238 1.00 95.06 89 ILE A CA 1
ATOM 652 C C . ILE A 1 89 ? 0.819 7.827 -0.063 1.00 95.06 89 ILE A C 1
ATOM 654 O O . ILE A 1 89 ? 0.427 6.970 0.738 1.00 95.06 89 ILE A O 1
ATOM 658 N N . LYS A 1 90 ? 0.484 9.115 0.049 1.00 93.44 90 LYS A N 1
ATOM 659 C CA . LYS A 1 90 ? -0.428 9.645 1.078 1.00 93.44 90 LYS A CA 1
ATOM 660 C C . LYS A 1 90 ? -1.871 9.620 0.601 1.00 93.44 90 LYS A C 1
ATOM 662 O O . LYS A 1 90 ? -2.145 9.859 -0.572 1.00 93.44 90 LYS A O 1
ATOM 667 N N . LEU A 1 91 ? -2.797 9.376 1.526 1.00 92.94 91 LEU A N 1
ATOM 668 C CA . LEU A 1 91 ? -4.220 9.543 1.239 1.00 92.94 91 LEU A CA 1
ATOM 669 C C . LEU A 1 91 ? -4.613 11.015 1.376 1.00 92.94 91 LEU A C 1
ATOM 671 O O . LEU A 1 91 ? -4.340 11.625 2.416 1.00 92.94 91 LEU A O 1
ATOM 675 N N . SER A 1 92 ? -5.316 11.555 0.377 1.00 93.31 92 SER A N 1
ATOM 676 C CA . SER A 1 92 ? -6.014 12.834 0.532 1.00 93.31 92 SER A CA 1
ATOM 677 C C . SER A 1 92 ? -7.142 12.716 1.567 1.00 93.31 92 SER A C 1
ATOM 679 O O . SER A 1 92 ? -7.530 11.615 1.969 1.00 93.31 92 SER A O 1
ATOM 681 N N . ALA A 1 93 ? -7.695 13.847 2.008 1.00 91.12 93 ALA A N 1
ATOM 682 C CA . ALA A 1 93 ? -8.837 13.837 2.920 1.00 91.12 93 ALA A CA 1
ATOM 683 C C . ALA A 1 93 ? -10.043 13.096 2.311 1.00 91.12 93 ALA A C 1
ATOM 685 O O . ALA A 1 93 ? -10.696 12.311 2.998 1.00 91.12 93 ALA A O 1
ATOM 686 N N . GLU A 1 94 ? -10.295 13.287 1.016 1.00 91.81 94 GLU A N 1
ATOM 687 C CA . GLU A 1 94 ? -11.359 12.604 0.278 1.00 91.81 94 GLU A CA 1
ATOM 688 C C . GLU A 1 94 ? -11.090 11.098 0.169 1.00 91.81 94 GLU A C 1
ATOM 690 O O . GLU A 1 94 ? -11.976 10.292 0.456 1.00 91.81 94 GLU A O 1
ATOM 695 N N . ASP A 1 95 ? -9.860 10.702 -0.176 1.00 91.56 95 ASP A N 1
ATOM 696 C CA . ASP A 1 95 ? -9.492 9.288 -0.298 1.00 91.56 95 ASP A CA 1
ATOM 697 C C . ASP A 1 95 ? -9.579 8.551 1.045 1.00 91.56 95 ASP A C 1
ATOM 699 O O . ASP A 1 95 ? -9.954 7.380 1.077 1.00 91.56 95 ASP A O 1
ATOM 703 N N . ARG A 1 96 ? -9.310 9.232 2.169 1.00 93.25 96 ARG A N 1
ATOM 704 C CA . ARG A 1 96 ? -9.515 8.665 3.515 1.00 93.25 96 ARG A CA 1
ATOM 705 C C . ARG A 1 96 ? -10.981 8.328 3.771 1.00 93.25 96 ARG A C 1
ATOM 707 O O . ARG A 1 96 ? -11.265 7.256 4.300 1.00 93.25 96 ARG A O 1
ATOM 714 N N . VAL A 1 97 ? -11.910 9.203 3.384 1.00 92.00 97 VAL A N 1
ATOM 715 C CA . VAL A 1 97 ? -13.354 8.944 3.532 1.00 92.00 97 VAL A CA 1
ATOM 716 C C . VAL A 1 97 ? -13.769 7.739 2.688 1.00 92.00 97 VAL A C 1
ATOM 718 O O . VAL A 1 97 ? -14.463 6.852 3.187 1.00 92.00 97 VAL A O 1
ATOM 721 N N . VAL A 1 98 ? -13.294 7.665 1.441 1.00 90.31 98 VAL A N 1
ATOM 722 C CA . VAL A 1 98 ? -13.571 6.530 0.545 1.00 90.31 98 VAL A CA 1
ATOM 723 C C . VAL A 1 98 ? -12.993 5.229 1.106 1.00 90.31 98 VAL A C 1
ATOM 725 O O . VAL A 1 98 ? -13.685 4.213 1.123 1.00 90.31 98 VAL A O 1
ATOM 728 N N . PHE A 1 99 ? -11.760 5.257 1.613 1.00 92.62 99 PHE A N 1
ATOM 729 C CA . PHE A 1 99 ? -11.109 4.098 2.219 1.00 92.62 99 PHE A CA 1
ATOM 730 C C . PHE A 1 99 ? -11.877 3.567 3.434 1.00 92.62 99 PHE A C 1
ATOM 732 O O . PHE A 1 99 ? -12.080 2.359 3.548 1.00 92.62 99 PHE A O 1
ATOM 739 N N . LEU A 1 100 ? -12.329 4.450 4.330 1.00 91.44 100 LEU A N 1
ATOM 740 C CA . LEU A 1 100 ? -13.091 4.052 5.516 1.00 91.44 100 LEU A CA 1
ATOM 741 C C . LEU A 1 100 ? -14.441 3.435 5.145 1.00 91.44 100 LEU A C 1
ATOM 743 O O . LEU A 1 100 ? -14.825 2.422 5.729 1.00 91.44 100 LEU A O 1
ATOM 747 N N . ALA A 1 101 ? -15.126 4.003 4.151 1.00 90.06 101 ALA A N 1
ATOM 748 C CA . ALA A 1 101 ? -16.361 3.428 3.635 1.00 90.06 101 ALA A CA 1
ATOM 749 C C . ALA A 1 101 ? -16.106 2.036 3.028 1.00 90.06 101 ALA A C 1
ATOM 751 O O . ALA A 1 101 ? -16.809 1.083 3.353 1.00 90.06 101 ALA A O 1
ATOM 752 N N . TRP A 1 102 ? -15.049 1.889 2.225 1.00 86.56 102 TRP A N 1
ATOM 753 C CA . TRP A 1 102 ? -14.657 0.620 1.599 1.00 86.56 102 TRP A CA 1
ATOM 754 C C . TRP A 1 102 ? -14.212 -0.451 2.596 1.00 86.56 102 TRP A C 1
ATOM 756 O O . TRP A 1 102 ? -14.569 -1.614 2.451 1.00 86.56 102 TRP A O 1
ATOM 766 N N . CYS A 1 103 ? -13.516 -0.079 3.667 1.00 87.44 103 CYS A N 1
ATOM 767 C CA . CYS A 1 103 ? -13.144 -1.037 4.708 1.00 87.44 103 CYS A CA 1
ATOM 768 C C . CYS A 1 103 ? -14.346 -1.601 5.473 1.00 87.44 103 CYS A C 1
ATOM 770 O O . CYS A 1 103 ? -14.231 -2.673 6.060 1.00 87.44 103 CYS A O 1
ATOM 772 N N . SER A 1 104 ? -15.475 -0.887 5.502 1.00 84.50 104 SER A N 1
ATOM 773 C CA . SER A 1 104 ? -16.667 -1.325 6.234 1.00 84.50 104 SER A CA 1
ATOM 774 C C . SER A 1 104 ? -17.463 -2.425 5.521 1.00 84.50 104 SER A C 1
ATOM 776 O O . SER A 1 104 ? -18.245 -3.113 6.171 1.00 84.50 104 SER A O 1
ATOM 778 N N . SER A 1 105 ? -17.252 -2.628 4.216 1.00 79.38 105 SER A N 1
ATOM 779 C CA . SER A 1 105 ? -18.069 -3.519 3.382 1.00 79.38 105 SER A CA 1
ATOM 780 C C . SER A 1 105 ? -17.569 -4.971 3.313 1.00 79.38 105 SER A C 1
ATOM 782 O O . SER A 1 105 ? -17.712 -5.589 2.270 1.00 79.38 105 SER A O 1
ATOM 784 N N . ASP A 1 106 ? -16.998 -5.496 4.402 1.00 63.78 106 ASP A N 1
ATOM 785 C CA . ASP A 1 106 ? -16.445 -6.860 4.533 1.00 63.78 106 ASP A CA 1
ATOM 786 C C . ASP A 1 106 ? -15.509 -7.266 3.377 1.00 63.78 106 ASP A C 1
ATOM 788 O O . ASP A 1 106 ? -15.905 -7.829 2.360 1.00 63.78 106 ASP A O 1
ATOM 792 N N . THR A 1 107 ? -14.231 -6.919 3.518 1.00 70.38 107 THR A N 1
ATOM 793 C CA . THR A 1 107 ? -13.207 -7.207 2.507 1.00 70.38 107 THR A CA 1
ATOM 794 C C . THR A 1 107 ? -12.430 -8.461 2.885 1.00 70.38 107 THR A C 1
ATOM 796 O O . THR A 1 107 ? -11.960 -8.558 4.014 1.00 70.38 107 THR A O 1
ATOM 799 N N . ASP A 1 108 ? -12.232 -9.399 1.957 1.00 87.62 108 ASP A N 1
ATOM 800 C CA . ASP A 1 108 ? -11.340 -10.539 2.193 1.00 87.62 108 ASP A CA 1
ATOM 801 C C . ASP A 1 108 ? -9.881 -10.102 1.992 1.00 87.62 108 ASP A C 1
ATOM 803 O O . ASP A 1 108 ? -9.375 -9.976 0.875 1.00 87.62 108 ASP A O 1
ATOM 807 N N . GLN A 1 109 ? -9.177 -9.828 3.093 1.00 86.44 109 GLN A N 1
ATOM 808 C CA . GLN A 1 109 ? -7.788 -9.374 3.013 1.00 86.44 109 GLN A CA 1
ATOM 809 C C . GLN A 1 109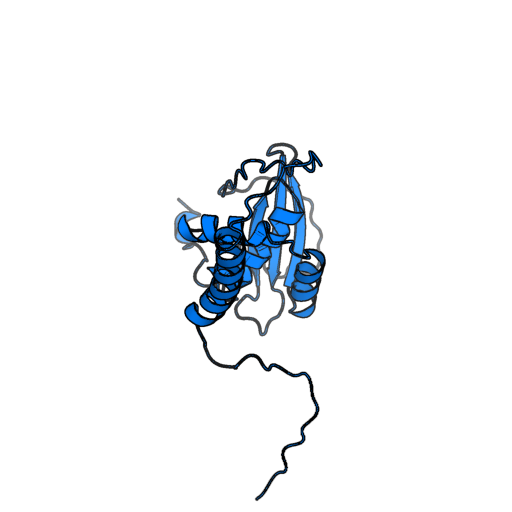 ? -6.825 -10.481 2.562 1.00 86.44 109 GLN A C 1
ATOM 811 O O . GLN A 1 109 ? -5.721 -10.162 2.110 1.00 86.44 109 GLN A O 1
ATOM 816 N N . VAL A 1 110 ? -7.210 -11.759 2.671 1.00 88.31 110 VAL A N 1
ATOM 817 C CA . VAL A 1 110 ? -6.390 -12.878 2.181 1.00 88.31 110 VAL A CA 1
ATOM 818 C C . VAL A 1 110 ? -6.311 -12.827 0.661 1.00 88.31 110 VAL A C 1
ATOM 820 O O . VAL A 1 110 ? -5.227 -12.988 0.098 1.00 88.31 110 VAL A O 1
ATOM 823 N N . GLU A 1 111 ? -7.423 -12.494 0.007 1.00 91.69 111 GLU A N 1
ATOM 824 C CA . GLU A 1 111 ? -7.474 -12.325 -1.442 1.00 91.69 111 GLU A CA 1
ATOM 825 C C . GLU A 1 111 ? -6.505 -11.230 -1.921 1.00 91.69 111 GLU A C 1
ATOM 827 O O . GLU A 1 111 ? -5.787 -11.412 -2.904 1.00 91.69 111 GLU A O 1
ATOM 832 N N . TYR A 1 112 ? -6.399 -10.111 -1.197 1.00 92.56 112 TYR A N 1
ATOM 833 C CA . TYR A 1 112 ? -5.465 -9.031 -1.548 1.00 92.56 112 TYR A CA 1
ATOM 834 C C . TYR A 1 112 ? -4.003 -9.466 -1.461 1.00 92.56 112 TYR A C 1
ATOM 836 O O . TYR A 1 112 ? -3.195 -9.101 -2.317 1.00 92.56 112 TYR A O 1
ATOM 844 N N . LEU A 1 113 ? -3.653 -10.260 -0.445 1.00 91.62 113 LEU A N 1
ATOM 845 C CA . LEU A 1 113 ? -2.306 -10.817 -0.320 1.00 91.62 113 LEU A CA 1
ATOM 846 C C . LEU A 1 113 ? -1.986 -11.772 -1.472 1.00 91.62 113 LEU A C 1
ATOM 848 O O . LEU A 1 113 ? -0.886 -11.703 -2.022 1.00 91.62 113 LEU A O 1
ATOM 852 N N . GLN A 1 114 ? -2.942 -12.625 -1.847 1.00 92.44 114 GLN A N 1
ATOM 853 C CA . GLN A 1 114 ? -2.783 -13.541 -2.972 1.00 92.44 114 GLN A CA 1
ATOM 854 C C . GLN A 1 114 ? -2.593 -12.772 -4.284 1.00 92.44 114 GLN A C 1
ATOM 856 O O . GLN A 1 114 ? -1.620 -13.012 -4.993 1.00 92.44 114 GLN A O 1
ATOM 861 N N . ARG A 1 115 ? -3.430 -11.765 -4.554 1.00 92.25 115 ARG A N 1
ATOM 862 C CA . ARG A 1 115 ? -3.313 -10.935 -5.762 1.00 92.25 115 ARG A CA 1
ATOM 863 C C . ARG A 1 115 ? -1.970 -10.203 -5.858 1.00 92.25 115 ARG A C 1
ATOM 865 O O . ARG A 1 115 ? -1.420 -10.094 -6.951 1.00 92.25 115 ARG A O 1
ATOM 872 N N . PHE A 1 116 ? -1.412 -9.721 -4.743 1.00 94.25 116 PHE A N 1
ATOM 873 C CA . PHE A 1 116 ? -0.054 -9.161 -4.746 1.00 94.25 116 PHE A CA 1
ATOM 874 C C . PHE A 1 116 ? 0.998 -10.210 -5.125 1.00 94.25 116 PHE A C 1
ATOM 876 O O . PHE A 1 116 ? 1.866 -9.927 -5.950 1.00 94.25 116 PHE A O 1
ATOM 883 N N . ALA A 1 117 ? 0.916 -11.413 -4.552 1.00 91.94 117 ALA A N 1
ATOM 884 C CA . ALA A 1 117 ? 1.855 -12.490 -4.853 1.00 91.94 117 ALA A CA 1
ATOM 885 C C . ALA A 1 117 ? 1.781 -12.917 -6.329 1.00 91.94 117 ALA A C 1
ATOM 887 O O . ALA A 1 117 ? 2.821 -13.051 -6.976 1.00 91.94 117 ALA A O 1
ATOM 888 N N . ASP A 1 118 ? 0.567 -13.046 -6.868 1.00 91.69 118 ASP A N 1
ATOM 889 C CA . ASP A 1 118 ? 0.316 -13.447 -8.257 1.00 91.69 118 ASP A CA 1
ATOM 890 C C . ASP A 1 118 ? 0.823 -12.409 -9.274 1.00 91.69 118 ASP A C 1
ATOM 892 O O . ASP A 1 118 ? 1.140 -12.752 -10.409 1.00 91.69 118 ASP A O 1
ATOM 896 N N . THR A 1 119 ? 0.948 -11.142 -8.865 1.00 90.75 119 THR A N 1
ATOM 897 C CA . THR A 1 119 ? 1.411 -10.026 -9.712 1.00 90.75 119 THR A CA 1
ATOM 898 C C . THR A 1 119 ? 2.881 -9.653 -9.482 1.00 90.75 119 THR A C 1
ATOM 900 O O . THR A 1 119 ? 3.322 -8.579 -9.885 1.00 90.75 119 THR A O 1
ATOM 903 N N . GLY A 1 120 ? 3.661 -10.514 -8.818 1.00 91.44 120 GLY A N 1
ATOM 904 C CA . GLY A 1 120 ? 5.105 -10.306 -8.637 1.00 91.44 120 GLY A CA 1
ATOM 905 C C . GLY A 1 120 ? 5.479 -9.314 -7.528 1.00 91.44 120 GLY A C 1
ATOM 906 O O . GLY A 1 120 ? 6.638 -8.888 -7.426 1.00 91.44 120 GLY A O 1
ATOM 907 N N . TYR A 1 121 ? 4.529 -8.960 -6.659 1.00 96.19 121 TYR A N 1
ATOM 908 C CA . TYR A 1 121 ? 4.782 -8.129 -5.486 1.00 96.19 121 TYR A CA 1
ATOM 909 C C . TYR A 1 121 ? 5.033 -8.986 -4.249 1.00 96.19 121 TYR A C 1
ATOM 911 O O . TYR A 1 121 ? 4.325 -9.942 -3.936 1.00 96.19 121 TYR A O 1
ATOM 919 N N . ARG A 1 122 ? 6.034 -8.584 -3.469 1.00 96.56 122 ARG A N 1
ATOM 920 C CA . ARG A 1 122 ? 6.306 -9.148 -2.150 1.00 96.56 122 ARG A CA 1
ATOM 921 C C . ARG A 1 122 ? 5.668 -8.278 -1.078 1.00 96.56 122 ARG A C 1
ATOM 923 O O . ARG A 1 122 ? 6.024 -7.107 -0.950 1.00 96.56 122 ARG A O 1
ATOM 930 N N . VAL A 1 123 ? 4.820 -8.878 -0.249 1.00 97.00 123 VAL A N 1
ATOM 931 C CA . VAL A 1 123 ? 4.262 -8.229 0.943 1.00 97.00 123 VAL A CA 1
ATOM 932 C C . VAL A 1 123 ? 5.097 -8.590 2.174 1.00 97.00 123 VAL A C 1
ATOM 934 O O . VAL A 1 123 ? 5.404 -9.756 2.419 1.00 97.00 123 VAL A O 1
ATOM 937 N N . GLY A 1 124 ? 5.493 -7.585 2.948 1.00 96.88 124 GLY A N 1
ATOM 938 C CA . GLY A 1 124 ? 6.161 -7.728 4.238 1.00 96.88 124 GLY A CA 1
ATOM 939 C C . GLY A 1 124 ? 5.358 -7.036 5.330 1.00 96.88 124 GLY A C 1
ATOM 940 O O . GLY A 1 124 ? 4.908 -5.911 5.139 1.00 96.88 124 GLY A O 1
ATOM 941 N N . VAL A 1 125 ? 5.202 -7.684 6.479 1.00 97.00 125 VAL A N 1
ATOM 942 C CA . VAL A 1 125 ? 4.454 -7.157 7.625 1.00 97.00 125 VAL A CA 1
ATOM 943 C C . VAL A 1 125 ? 5.378 -7.094 8.833 1.00 97.00 125 VAL A C 1
ATOM 945 O O . VAL A 1 125 ? 6.097 -8.053 9.116 1.00 97.00 125 VAL A O 1
ATOM 948 N N . SER A 1 126 ? 5.341 -5.988 9.567 1.00 97.25 126 SER A N 1
ATOM 949 C CA . SER A 1 126 ? 5.998 -5.855 10.867 1.00 97.25 126 SER A CA 1
ATOM 950 C C . SER A 1 126 ? 5.081 -5.170 11.877 1.00 97.25 126 SER A C 1
ATOM 952 O O . SER A 1 126 ? 4.182 -4.416 11.514 1.00 97.25 126 SER A O 1
ATOM 954 N N . TRP A 1 127 ? 5.297 -5.449 13.160 1.00 96.75 127 TRP A N 1
ATOM 955 C CA . TRP A 1 127 ? 4.617 -4.786 14.272 1.00 96.75 127 TRP A CA 1
ATOM 956 C C . TRP A 1 127 ? 5.602 -3.869 14.995 1.00 96.75 127 TRP A C 1
ATOM 958 O O . TRP A 1 127 ? 6.707 -4.300 15.335 1.00 96.75 127 TRP A O 1
ATOM 968 N N . SER A 1 128 ? 5.200 -2.626 15.252 1.00 94.75 128 SER A N 1
ATOM 969 C CA . SER A 1 128 ? 5.925 -1.704 16.125 1.00 94.75 128 SER A CA 1
ATOM 970 C C . SER A 1 128 ? 5.232 -1.640 17.482 1.00 94.75 128 SER A C 1
ATOM 972 O O . SER A 1 128 ? 4.113 -1.141 17.593 1.00 94.75 128 SER A O 1
ATOM 974 N N . GLY A 1 129 ? 5.907 -2.128 18.526 1.00 94.75 129 GLY A N 1
ATOM 975 C CA . GLY A 1 129 ? 5.409 -2.031 19.902 1.00 94.75 129 GLY A CA 1
ATOM 976 C C . GLY A 1 129 ? 5.364 -0.593 20.424 1.00 94.75 129 GLY A C 1
ATOM 977 O O . GLY A 1 129 ? 4.483 -0.268 21.212 1.00 94.75 129 GLY A O 1
ATOM 978 N N . GLU A 1 130 ? 6.262 0.269 19.942 1.00 95.00 130 GLU A N 1
ATOM 979 C CA . GLU A 1 130 ? 6.338 1.686 20.316 1.00 95.00 130 GLU A CA 1
ATOM 980 C C . GLU A 1 130 ? 5.117 2.466 19.820 1.00 95.00 130 GLU A C 1
ATOM 982 O O . GLU A 1 130 ? 4.470 3.176 20.586 1.00 95.00 130 GLU A O 1
ATOM 987 N N . HIS A 1 131 ? 4.749 2.277 18.552 1.00 89.94 131 HIS A N 1
ATOM 988 C CA . HIS A 1 131 ? 3.604 2.965 17.948 1.00 89.94 131 HIS A CA 1
ATOM 989 C C . HIS A 1 131 ? 2.301 2.169 18.046 1.00 89.94 131 HIS A C 1
ATOM 991 O O . HIS A 1 131 ? 1.249 2.648 17.612 1.00 89.94 131 HIS A O 1
ATOM 997 N N . GLN A 1 132 ? 2.358 0.956 18.607 1.00 95.94 132 GLN A N 1
ATOM 998 C CA . GLN A 1 132 ? 1.258 -0.006 18.641 1.00 95.94 132 GLN A CA 1
ATOM 999 C C . GLN A 1 132 ? 0.553 -0.099 17.283 1.00 95.94 132 GLN A C 1
ATOM 1001 O O . GLN A 1 132 ? -0.663 0.076 17.183 1.00 95.94 132 GLN A O 1
ATOM 1006 N N . SER A 1 133 ? 1.335 -0.276 16.221 1.00 95.81 133 SER A N 1
ATOM 1007 C CA . SER A 1 133 ? 0.840 -0.285 14.849 1.00 95.81 133 SER A CA 1
ATOM 1008 C C . SER A 1 133 ? 1.549 -1.337 14.005 1.00 95.81 133 SER A C 1
ATOM 1010 O O . SER A 1 133 ? 2.708 -1.693 14.230 1.00 95.81 133 SER A O 1
ATOM 1012 N N . TYR A 1 134 ? 0.829 -1.841 13.011 1.00 97.06 134 TYR A N 1
ATOM 1013 C CA . TYR A 1 134 ? 1.369 -2.664 11.947 1.00 97.06 134 TYR A CA 1
ATOM 1014 C C . TYR A 1 134 ? 1.902 -1.775 10.830 1.00 97.06 134 TYR A C 1
ATOM 1016 O O . TYR A 1 134 ? 1.254 -0.809 10.426 1.00 97.06 134 TYR A O 1
ATOM 1024 N N . THR A 1 135 ? 3.064 -2.146 10.308 1.00 97.56 135 THR A N 1
ATOM 1025 C CA . THR A 1 135 ? 3.608 -1.635 9.054 1.00 97.56 135 THR A CA 1
ATOM 1026 C C . THR A 1 135 ? 3.483 -2.728 8.005 1.00 97.56 135 THR A C 1
ATOM 1028 O O . THR A 1 135 ? 4.032 -3.819 8.168 1.00 97.56 135 THR A O 1
ATOM 1031 N N . VAL A 1 136 ? 2.770 -2.441 6.924 1.00 97.50 136 VAL A N 1
ATOM 1032 C CA . VAL A 1 136 ? 2.670 -3.307 5.750 1.00 97.50 136 VAL A CA 1
ATOM 1033 C C . VAL A 1 136 ? 3.474 -2.667 4.633 1.00 97.50 136 VAL A C 1
ATOM 1035 O O . VAL A 1 136 ? 3.242 -1.522 4.261 1.00 97.50 136 VAL A O 1
ATOM 1038 N N . SER A 1 137 ? 4.441 -3.404 4.114 1.00 97.88 137 SER A N 1
ATOM 1039 C CA . SER A 1 137 ? 5.315 -3.009 3.016 1.00 97.88 137 SER A CA 1
ATOM 1040 C C . SER A 1 137 ? 5.008 -3.865 1.796 1.00 97.88 137 SER A C 1
ATOM 1042 O O . SER A 1 137 ? 4.852 -5.077 1.921 1.00 97.88 137 SER A O 1
ATOM 1044 N N . VAL A 1 138 ? 4.920 -3.252 0.623 1.00 97.88 138 VAL A N 1
ATOM 1045 C CA . VAL A 1 138 ? 4.705 -3.937 -0.653 1.00 97.88 138 VAL A CA 1
ATOM 1046 C C . VAL A 1 138 ? 5.848 -3.542 -1.571 1.00 97.88 138 VAL A C 1
ATOM 1048 O O . VAL A 1 138 ? 6.016 -2.368 -1.887 1.00 97.88 138 VAL A O 1
ATOM 1051 N N . THR A 1 139 ? 6.672 -4.509 -1.96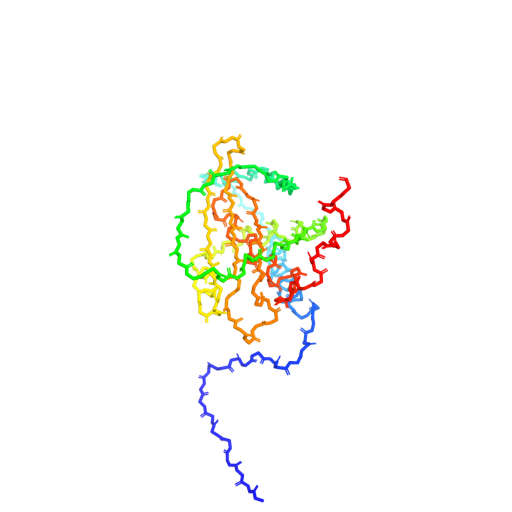0 1.00 97.38 139 THR A N 1
ATOM 1052 C CA . THR A 1 139 ? 7.841 -4.293 -2.821 1.00 97.38 139 THR A CA 1
ATOM 1053 C C . THR A 1 139 ? 7.642 -5.005 -4.147 1.00 97.38 139 THR A C 1
ATOM 1055 O O . THR A 1 139 ? 7.406 -6.212 -4.151 1.00 97.38 139 THR A O 1
ATOM 1058 N N . CYS A 1 140 ? 7.799 -4.296 -5.261 1.00 96.19 140 CYS A N 1
ATOM 1059 C CA . CYS A 1 140 ? 7.812 -4.924 -6.578 1.00 96.19 140 CYS A CA 1
ATOM 1060 C C . CYS A 1 140 ? 9.231 -5.383 -6.933 1.00 96.19 140 CYS A C 1
ATOM 1062 O O . CYS A 1 140 ? 10.194 -4.617 -6.794 1.00 96.19 140 CYS A O 1
ATOM 1064 N N . ARG A 1 141 ? 9.369 -6.635 -7.373 1.00 91.56 141 ARG A N 1
ATOM 1065 C CA . ARG A 1 141 ? 10.640 -7.195 -7.870 1.00 91.56 141 ARG A CA 1
ATOM 1066 C C . ARG A 1 141 ? 10.546 -7.724 -9.297 1.00 91.56 141 ARG A C 1
ATOM 1068 O O . ARG A 1 141 ? 11.534 -8.250 -9.792 1.00 91.56 141 ARG A O 1
ATOM 1075 N N . ASP A 1 142 ? 9.383 -7.588 -9.916 1.00 92.56 142 ASP A N 1
ATOM 1076 C CA . ASP A 1 142 ? 9.200 -7.880 -11.325 1.00 92.56 142 ASP A CA 1
ATOM 1077 C C . ASP A 1 142 ? 9.882 -6.796 -12.169 1.00 92.56 142 ASP A C 1
ATOM 1079 O O . ASP A 1 142 ? 9.625 -5.607 -11.973 1.00 92.56 142 ASP A O 1
ATOM 1083 N N . GLU A 1 143 ? 10.769 -7.209 -13.075 1.00 93.12 143 GLU A N 1
ATOM 1084 C CA . GLU A 1 143 ? 11.554 -6.310 -13.922 1.00 93.12 143 GLU A CA 1
ATOM 1085 C C . GLU A 1 143 ? 10.725 -5.631 -15.013 1.00 93.12 143 GLU A C 1
ATOM 1087 O O . GLU A 1 143 ? 11.081 -4.528 -15.436 1.00 93.12 143 GLU A O 1
ATOM 1092 N N . GLU A 1 144 ? 9.611 -6.245 -15.414 1.00 94.31 144 GLU A N 1
ATOM 1093 C CA . GLU A 1 144 ? 8.709 -5.722 -16.448 1.00 94.31 144 GLU A CA 1
ATOM 1094 C C . GLU A 1 144 ? 7.715 -4.695 -15.884 1.00 94.31 144 GLU A C 1
ATOM 1096 O O . GLU A 1 144 ? 7.154 -3.876 -16.615 1.00 94.31 144 GLU A O 1
ATOM 1101 N N . SER A 1 145 ? 7.530 -4.686 -14.562 1.00 94.75 145 SER A N 1
ATOM 1102 C CA . SER A 1 145 ? 6.611 -3.781 -13.883 1.00 94.75 145 SER A CA 1
ATOM 1103 C C . SER A 1 145 ? 7.142 -2.341 -13.835 1.00 94.75 145 SER A C 1
ATOM 1105 O O . SER A 1 145 ? 8.309 -2.111 -13.485 1.00 94.75 145 SER A O 1
ATOM 1107 N N . PRO A 1 146 ? 6.281 -1.317 -14.030 1.00 94.88 146 PRO A N 1
ATOM 1108 C CA . PRO A 1 146 ? 6.673 0.078 -13.822 1.00 94.88 146 PRO A CA 1
ATOM 1109 C C . PRO A 1 146 ? 7.139 0.336 -12.383 1.00 94.88 146 PRO A C 1
ATOM 1111 O O . PRO A 1 146 ? 7.902 1.275 -12.146 1.00 94.88 146 PRO A O 1
ATOM 1114 N N . ASN A 1 147 ? 6.750 -0.520 -11.435 1.00 96.69 147 ASN A N 1
ATOM 1115 C CA . ASN A 1 147 ? 7.099 -0.396 -10.026 1.00 96.69 147 ASN A CA 1
ATOM 1116 C C . ASN A 1 147 ? 8.389 -1.126 -9.635 1.00 96.69 147 ASN A C 1
ATOM 1118 O O . ASN A 1 147 ? 8.717 -1.123 -8.448 1.00 96.69 147 ASN A O 1
ATOM 1122 N N . ASN A 1 148 ? 9.116 -1.746 -10.574 1.00 95.94 148 ASN A N 1
ATOM 1123 C CA . ASN A 1 148 ? 10.329 -2.510 -10.269 1.00 95.94 148 ASN A CA 1
ATOM 1124 C C . ASN A 1 148 ? 11.289 -1.743 -9.341 1.00 95.94 148 ASN A C 1
ATOM 1126 O O . ASN A 1 148 ? 11.691 -0.611 -9.627 1.00 95.94 148 ASN A O 1
ATOM 1130 N N . GLY A 1 149 ? 11.670 -2.375 -8.229 1.00 94.50 149 GLY A N 1
ATOM 1131 C CA . GLY A 1 149 ? 12.604 -1.805 -7.263 1.00 94.50 149 GLY A CA 1
ATOM 1132 C C . GLY A 1 149 ? 11.999 -0.721 -6.370 1.00 94.50 149 GLY A C 1
ATOM 1133 O O . GLY A 1 149 ? 12.739 -0.104 -5.604 1.00 94.50 149 GLY A O 1
ATOM 1134 N N . LEU A 1 150 ? 10.686 -0.493 -6.421 1.00 96.44 150 LEU A N 1
ATOM 1135 C CA . LEU A 1 150 ? 9.975 0.412 -5.522 1.00 96.44 150 LEU A CA 1
ATOM 1136 C C . LEU A 1 150 ? 9.326 -0.356 -4.364 1.00 96.44 150 LEU A C 1
ATOM 1138 O O . LEU A 1 150 ? 8.953 -1.527 -4.487 1.00 96.44 150 LEU A O 1
ATOM 1142 N N . CYS A 1 151 ? 9.190 0.316 -3.225 1.00 97.38 151 CYS A N 1
ATOM 1143 C CA . CYS A 1 151 ? 8.531 -0.200 -2.032 1.00 97.38 151 CYS A CA 1
ATOM 1144 C C . CYS A 1 151 ? 7.543 0.828 -1.481 1.00 97.38 151 CYS A C 1
ATOM 1146 O O . CYS A 1 151 ? 7.930 1.938 -1.122 1.00 97.38 151 CYS A O 1
ATOM 1148 N N . MET A 1 152 ? 6.276 0.448 -1.381 1.00 97.62 152 MET A N 1
ATOM 1149 C CA . MET A 1 152 ? 5.229 1.238 -0.741 1.00 97.62 152 MET A CA 1
ATOM 1150 C C . MET A 1 152 ? 5.001 0.735 0.684 1.00 97.62 152 MET A C 1
ATOM 1152 O O . MET A 1 152 ? 4.969 -0.472 0.916 1.00 97.62 152 MET A O 1
ATOM 1156 N N . THR A 1 153 ? 4.777 1.644 1.634 1.00 97.31 153 THR A N 1
ATOM 1157 C CA . THR A 1 153 ? 4.453 1.301 3.027 1.00 97.31 153 THR A CA 1
ATOM 1158 C C . THR A 1 153 ? 3.113 1.871 3.482 1.00 97.31 153 THR A C 1
ATOM 1160 O O . THR A 1 153 ? 2.705 2.962 3.084 1.00 97.31 153 THR A O 1
ATOM 1163 N N . SER A 1 154 ? 2.425 1.126 4.341 1.00 97.06 154 SER A N 1
ATOM 1164 C CA . SER A 1 154 ? 1.147 1.482 4.958 1.00 97.06 154 SER A CA 1
ATOM 1165 C C . SER A 1 154 ? 1.195 1.200 6.453 1.00 97.06 154 SER A C 1
ATOM 1167 O O . SER A 1 154 ? 1.742 0.180 6.868 1.00 97.06 154 SER A O 1
ATOM 1169 N N . PHE A 1 155 ? 0.607 2.088 7.252 1.00 95.25 155 PHE A N 1
ATOM 1170 C CA . PHE A 1 155 ? 0.588 1.992 8.710 1.00 95.25 155 PHE A CA 1
ATOM 1171 C C . PHE A 1 155 ? -0.854 1.946 9.209 1.00 95.25 155 PHE A C 1
ATOM 1173 O O . PHE A 1 155 ? -1.682 2.749 8.782 1.00 95.25 155 PHE A O 1
ATOM 1180 N N . ALA A 1 156 ? -1.161 1.009 10.104 1.00 95.62 156 ALA A N 1
ATOM 1181 C CA . ALA A 1 156 ? -2.494 0.886 10.692 1.00 95.62 156 ALA A CA 1
ATOM 1182 C C . ALA A 1 156 ? -2.448 0.226 12.075 1.00 95.62 156 ALA A C 1
ATOM 1184 O O . ALA A 1 156 ? -1.522 -0.517 12.393 1.00 95.62 156 ALA A O 1
ATOM 1185 N N . LYS A 1 157 ? -3.467 0.462 12.908 1.00 95.31 157 LYS A N 1
ATOM 1186 C CA . LYS A 1 157 ? -3.578 -0.168 14.237 1.00 95.31 157 LYS A CA 1
ATOM 1187 C C . LYS A 1 157 ? -3.958 -1.651 14.168 1.00 95.31 157 LYS A C 1
ATOM 1189 O O . LYS A 1 157 ? -3.623 -2.402 15.079 1.00 95.31 157 LYS A O 1
ATOM 1194 N N . SER A 1 158 ? -4.602 -2.091 13.085 1.00 95.06 158 SER A N 1
ATOM 1195 C CA . SER A 1 158 ? -4.868 -3.507 12.819 1.00 95.06 158 SER A CA 1
ATOM 1196 C C . SER A 1 158 ? -4.112 -3.993 11.583 1.00 95.06 158 SER A C 1
ATOM 1198 O O . SER A 1 158 ? -3.876 -3.241 10.635 1.00 95.06 158 SER A O 1
ATOM 1200 N N . LEU A 1 159 ? -3.762 -5.280 11.581 1.00 94.50 159 LEU A N 1
ATOM 1201 C CA . LEU A 1 159 ? -3.127 -5.922 10.436 1.00 94.50 159 LEU A CA 1
ATOM 1202 C C . LEU A 1 159 ? -4.039 -5.904 9.202 1.00 94.50 159 LEU A C 1
ATOM 1204 O O . LEU A 1 159 ? -3.592 -5.547 8.114 1.00 94.50 159 LEU A O 1
ATOM 1208 N N . SER A 1 160 ? -5.322 -6.236 9.378 1.00 93.81 160 SER A N 1
ATOM 1209 C CA . SER A 1 160 ? -6.305 -6.24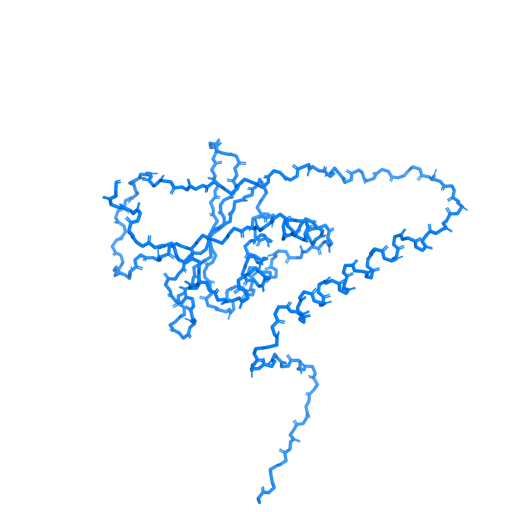8 8.289 1.00 93.81 160 SER A CA 1
ATOM 1210 C C . SER A 1 160 ? -6.446 -4.872 7.636 1.00 93.81 160 SER A C 1
ATOM 1212 O O . SER A 1 160 ? -6.403 -4.769 6.412 1.00 93.81 160 SER A O 1
ATOM 1214 N N . GLN A 1 161 ? -6.505 -3.803 8.435 1.00 93.81 161 GLN A N 1
ATOM 1215 C CA . GLN A 1 161 ? -6.530 -2.430 7.932 1.00 93.81 161 GLN A CA 1
ATOM 1216 C C . GLN A 1 161 ? -5.237 -2.062 7.208 1.00 93.81 161 GLN A C 1
ATOM 1218 O O . GLN A 1 161 ? -5.295 -1.384 6.190 1.00 93.81 161 GLN A O 1
ATOM 1223 N N . GLY A 1 162 ? -4.078 -2.515 7.694 1.00 95.38 162 GLY A N 1
ATOM 1224 C CA . GLY A 1 162 ? -2.797 -2.271 7.030 1.00 95.38 162 GLY A CA 1
ATOM 1225 C C . GLY A 1 162 ? -2.727 -2.911 5.641 1.00 95.38 162 GLY A C 1
ATOM 1226 O O . GLY A 1 162 ? -2.264 -2.273 4.695 1.00 95.38 162 GLY A O 1
ATOM 1227 N N . ILE A 1 163 ? -3.229 -4.144 5.505 1.00 96.12 163 ILE A N 1
ATOM 1228 C CA . ILE A 1 163 ? -3.299 -4.861 4.221 1.00 96.12 163 ILE A CA 1
ATOM 1229 C C . ILE A 1 163 ? -4.301 -4.183 3.284 1.00 96.12 163 ILE A C 1
ATOM 1231 O O . ILE A 1 163 ? -3.965 -3.886 2.138 1.00 96.12 163 ILE A O 1
ATOM 1235 N N . ALA A 1 164 ? -5.505 -3.884 3.779 1.00 95.06 164 ALA A N 1
ATOM 1236 C CA . ALA A 1 164 ? -6.531 -3.184 3.012 1.00 95.06 164 ALA A CA 1
ATOM 1237 C C . ALA A 1 164 ? -6.033 -1.806 2.541 1.00 95.06 164 ALA A C 1
ATOM 1239 O O . ALA A 1 164 ? -6.224 -1.439 1.384 1.00 95.06 164 ALA A O 1
ATOM 1240 N N . LEU A 1 165 ? -5.332 -1.063 3.403 1.00 96.12 165 LEU A N 1
ATOM 1241 C CA . LEU A 1 165 ? -4.748 0.235 3.068 1.00 96.12 165 LEU A CA 1
ATOM 1242 C C . LEU A 1 165 ? -3.675 0.112 1.986 1.00 96.12 165 LEU A C 1
ATOM 1244 O O . LEU A 1 165 ? -3.673 0.902 1.044 1.00 96.12 165 LEU A O 1
ATOM 1248 N N . ALA A 1 166 ? -2.800 -0.891 2.079 1.00 96.81 166 ALA A N 1
ATOM 1249 C CA . ALA A 1 166 ? -1.808 -1.153 1.043 1.00 96.81 166 ALA A CA 1
ATOM 1250 C C . ALA A 1 166 ? -2.479 -1.476 -0.303 1.00 96.81 166 ALA A C 1
ATOM 1252 O O . ALA A 1 166 ? -2.111 -0.902 -1.328 1.00 96.81 166 ALA A O 1
ATOM 1253 N N . TRP A 1 167 ? -3.509 -2.324 -0.304 1.00 95.75 167 TRP A N 1
ATOM 1254 C CA . TRP A 1 167 ? -4.284 -2.636 -1.508 1.00 95.75 167 TRP A CA 1
ATOM 1255 C C . TRP A 1 167 ? -4.962 -1.394 -2.105 1.00 95.75 167 TRP A C 1
ATOM 1257 O O . TRP A 1 167 ? -4.890 -1.163 -3.315 1.00 95.75 167 TRP A O 1
ATOM 1267 N N . PHE A 1 168 ? -5.567 -0.559 -1.259 1.00 95.19 168 PHE A N 1
ATOM 1268 C CA . PHE A 1 168 ? -6.230 0.677 -1.665 1.00 95.19 168 PHE A CA 1
ATOM 1269 C C . PHE A 1 168 ? -5.243 1.689 -2.260 1.00 95.19 168 PHE A C 1
ATOM 1271 O O . PHE A 1 168 ? -5.493 2.237 -3.334 1.00 95.19 168 PHE A O 1
ATOM 1278 N N . LYS A 1 169 ? -4.088 1.905 -1.616 1.00 96.12 169 LYS A N 1
ATOM 1279 C CA . LYS A 1 169 ? -3.037 2.786 -2.147 1.00 96.12 169 LYS A CA 1
ATOM 1280 C C . LYS A 1 169 ? -2.526 2.292 -3.505 1.00 96.12 169 LYS A C 1
ATOM 1282 O O . LYS A 1 169 ? -2.379 3.101 -4.422 1.00 96.12 169 LYS A O 1
ATOM 1287 N N . HIS A 1 170 ? -2.318 0.981 -3.660 1.00 95.75 170 HIS A N 1
ATOM 1288 C CA . HIS A 1 170 ? -1.879 0.386 -4.924 1.00 95.75 170 HIS A CA 1
ATOM 1289 C C . HIS A 1 170 ? -2.909 0.582 -6.048 1.00 95.75 170 HIS A C 1
ATOM 1291 O O . HIS A 1 170 ? -2.566 1.133 -7.085 1.00 95.75 170 HIS A O 1
ATOM 1297 N N . ASN A 1 171 ? -4.170 0.200 -5.838 1.00 93.62 171 ASN A N 1
ATOM 1298 C CA . ASN A 1 171 ? -5.158 0.158 -6.924 1.00 93.62 171 ASN A CA 1
ATOM 1299 C C . ASN A 1 171 ? -5.917 1.477 -7.130 1.00 93.62 171 ASN A C 1
ATOM 1301 O O . ASN A 1 171 ? -6.215 1.845 -8.262 1.00 93.62 171 ASN A O 1
ATOM 1305 N N . VAL A 1 172 ? -6.275 2.182 -6.051 1.00 90.62 172 VAL A N 1
ATOM 1306 C CA . VAL A 1 172 ? -7.166 3.357 -6.119 1.00 90.62 172 VAL A CA 1
ATOM 1307 C C . VAL A 1 172 ? -6.380 4.657 -6.231 1.00 90.62 172 VAL A C 1
ATOM 1309 O O . VAL A 1 172 ? -6.731 5.516 -7.033 1.00 90.62 172 VAL A O 1
ATOM 1312 N N . VAL A 1 173 ? -5.342 4.822 -5.408 1.00 93.00 173 VAL A N 1
ATOM 1313 C CA . VAL A 1 173 ? -4.633 6.109 -5.284 1.00 93.00 173 VAL A CA 1
ATOM 1314 C C . VAL A 1 173 ? -3.552 6.251 -6.348 1.00 93.00 173 VAL A C 1
ATOM 1316 O O . VAL A 1 173 ? -3.448 7.293 -6.991 1.00 93.00 173 VAL A O 1
ATOM 1319 N N . SER A 1 174 ? -2.747 5.201 -6.519 1.00 92.62 174 SER A N 1
ATOM 1320 C CA . SER A 1 174 ? -1.623 5.191 -7.460 1.00 92.62 174 SER A CA 1
ATOM 1321 C C . SER A 1 174 ? -1.940 4.538 -8.803 1.00 92.62 174 SER A C 1
ATOM 1323 O O . SER A 1 174 ? -1.120 4.626 -9.705 1.00 92.62 174 SER A O 1
ATOM 1325 N N . GLU A 1 175 ? -3.108 3.901 -8.953 1.00 93.62 175 GLU A N 1
ATOM 1326 C CA . GLU A 1 175 ? -3.512 3.219 -10.197 1.00 93.62 175 GLU A CA 1
ATOM 1327 C C . GLU A 1 175 ? -2.438 2.249 -10.713 1.00 93.62 175 GLU A C 1
ATOM 1329 O O . GLU A 1 175 ? -2.130 2.197 -11.900 1.00 93.62 175 GLU A O 1
ATOM 1334 N N . CYS A 1 176 ? -1.838 1.495 -9.792 1.00 93.38 176 CYS A N 1
ATOM 1335 C CA . CYS A 1 176 ? -0.759 0.548 -10.048 1.00 93.38 176 CYS A CA 1
ATOM 1336 C C . CYS A 1 176 ? 0.555 1.175 -10.558 1.00 93.38 176 CYS A C 1
ATOM 1338 O O . CYS A 1 176 ? 1.453 0.425 -10.937 1.00 93.38 176 CYS A O 1
ATOM 1340 N N . GLU A 1 177 ? 0.735 2.500 -10.502 1.00 94.56 177 GLU A N 1
ATOM 1341 C CA . GLU A 1 177 ? 1.971 3.188 -10.901 1.00 94.56 177 GLU A CA 1
ATOM 1342 C C . GLU A 1 177 ? 2.514 4.111 -9.794 1.00 94.56 177 GLU A C 1
ATOM 1344 O O . GLU A 1 177 ? 1.929 5.128 -9.424 1.00 94.56 177 GLU A O 1
ATOM 1349 N N . TRP A 1 178 ? 3.682 3.768 -9.246 1.00 95.38 178 TRP A N 1
ATOM 1350 C CA . TRP A 1 178 ? 4.220 4.413 -8.042 1.00 95.38 178 TRP A CA 1
ATOM 1351 C C . TRP A 1 178 ? 5.290 5.472 -8.314 1.00 95.38 178 TRP A C 1
ATOM 1353 O O . TRP A 1 178 ? 5.649 6.227 -7.410 1.00 95.38 178 TRP A O 1
ATOM 1363 N N . ARG A 1 179 ? 5.822 5.551 -9.541 1.00 91.50 179 ARG A N 1
ATOM 1364 C CA . ARG A 1 179 ? 6.970 6.421 -9.866 1.00 91.50 179 ARG A CA 1
ATOM 1365 C C . ARG A 1 179 ? 6.708 7.905 -9.605 1.00 91.50 179 ARG A C 1
ATOM 1367 O O . ARG A 1 179 ? 7.631 8.612 -9.216 1.00 91.50 179 ARG A O 1
ATOM 1374 N N . GLY A 1 180 ? 5.464 8.359 -9.747 1.00 89.44 180 GLY A N 1
ATOM 1375 C CA . GLY A 1 180 ? 5.068 9.740 -9.444 1.00 89.44 180 GLY A CA 1
ATOM 1376 C C . GLY A 1 180 ? 5.117 10.116 -7.956 1.00 89.44 180 GLY A C 1
ATOM 1377 O O . GLY A 1 180 ? 4.990 11.290 -7.629 1.00 89.44 180 GLY A O 1
ATOM 1378 N N . PHE A 1 181 ? 5.314 9.144 -7.061 1.00 89.00 181 PHE A N 1
ATOM 1379 C CA . PHE A 1 181 ? 5.327 9.322 -5.603 1.00 89.00 181 PHE A CA 1
ATOM 1380 C C . PHE A 1 181 ? 6.727 9.152 -4.997 1.00 89.00 181 PHE A C 1
ATOM 1382 O O . PHE A 1 181 ? 6.880 8.976 -3.784 1.00 89.00 181 PHE A O 1
ATOM 1389 N N . VAL A 1 182 ? 7.763 9.156 -5.839 1.00 83.38 182 VAL A N 1
ATOM 1390 C CA . VAL A 1 182 ? 9.155 9.147 -5.389 1.00 83.38 182 VAL A CA 1
ATOM 1391 C C . VAL A 1 182 ? 9.516 10.566 -4.930 1.00 83.38 182 VAL A C 1
ATOM 1393 O O . VAL A 1 182 ? 9.414 11.494 -5.734 1.00 83.38 182 VAL A O 1
ATOM 1396 N N . PRO A 1 183 ? 9.941 10.769 -3.670 1.00 74.44 183 PRO A N 1
ATOM 1397 C CA . PRO A 1 183 ? 10.359 12.088 -3.212 1.00 74.44 183 PRO A CA 1
ATOM 1398 C C . PRO A 1 183 ? 11.616 12.557 -3.973 1.00 74.44 183 PRO A C 1
ATOM 1400 O O . PRO A 1 183 ? 12.491 11.733 -4.273 1.00 74.44 183 PRO A O 1
ATOM 1403 N N . PRO A 1 184 ? 11.738 13.859 -4.292 1.00 72.69 184 PRO A N 1
ATOM 1404 C CA . PRO A 1 184 ? 12.938 14.400 -4.923 1.00 72.69 184 PRO A CA 1
ATOM 1405 C C . PRO A 1 184 ? 14.163 14.162 -4.027 1.00 72.69 184 PRO A C 1
ATOM 1407 O O . PRO A 1 184 ? 14.123 14.381 -2.819 1.00 72.69 184 PRO A O 1
ATOM 1410 N N . GLN A 1 185 ? 15.272 13.696 -4.613 1.00 66.81 185 GLN A N 1
ATOM 1411 C CA . GLN A 1 185 ? 16.459 13.281 -3.845 1.00 66.81 185 GLN A CA 1
ATOM 1412 C C . GLN A 1 185 ? 17.206 14.432 -3.149 1.00 66.81 185 GLN A C 1
ATOM 1414 O O . GLN A 1 185 ? 18.099 14.177 -2.343 1.00 66.81 185 GLN A O 1
ATOM 1419 N N . GLU A 1 186 ? 16.850 15.682 -3.436 1.00 60.44 186 GL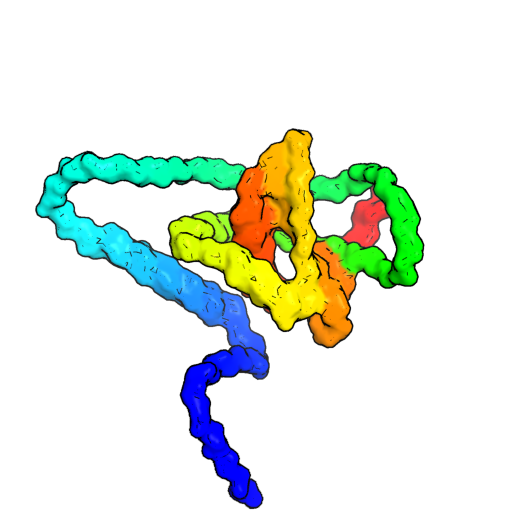U A N 1
ATOM 1420 C CA . GLU A 1 186 ? 17.527 16.869 -2.906 1.00 60.44 186 GLU A CA 1
ATOM 1421 C C . GLU A 1 186 ? 17.267 17.103 -1.406 1.00 60.44 186 GLU A C 1
ATOM 1423 O O . GLU A 1 186 ? 18.076 17.744 -0.744 1.00 60.44 186 GLU A O 1
ATOM 1428 N N . GLU A 1 187 ? 16.214 16.517 -0.827 1.00 54.22 187 GLU A N 1
ATOM 1429 C CA . GLU A 1 187 ? 15.866 16.701 0.595 1.00 54.22 187 GLU A CA 1
ATOM 1430 C C . GLU A 1 187 ? 16.603 15.747 1.560 1.00 54.22 187 GLU A C 1
ATOM 1432 O O . GLU A 1 187 ? 16.427 15.832 2.772 1.00 54.22 187 GLU A O 1
ATOM 1437 N N . LEU A 1 188 ? 17.431 14.824 1.056 1.00 53.72 188 LEU A N 1
ATOM 1438 C CA . LEU A 1 188 ? 18.095 13.796 1.879 1.00 53.72 188 LEU A CA 1
ATOM 1439 C C . LEU A 1 188 ? 19.517 14.161 2.341 1.00 53.72 188 LEU A C 1
ATOM 1441 O O . LEU A 1 188 ? 20.107 13.407 3.117 1.00 53.72 188 LEU A O 1
ATOM 1445 N N . PHE A 1 189 ? 20.066 15.289 1.881 1.00 54.34 189 PHE A N 1
ATOM 1446 C CA . PHE A 1 189 ? 21.434 15.732 2.198 1.00 54.34 189 PHE A CA 1
ATOM 1447 C C . PHE A 1 189 ? 21.520 17.160 2.771 1.00 54.34 189 PHE A C 1
ATOM 1449 O O . PHE A 1 189 ? 22.620 17.710 2.841 1.00 54.34 189 PHE A O 1
ATOM 1456 N N . GLY A 1 190 ? 20.382 17.749 3.156 1.00 48.59 190 GLY A N 1
ATOM 1457 C CA . GLY A 1 190 ? 20.294 19.054 3.826 1.00 48.59 190 GLY A CA 1
ATOM 1458 C C . GLY A 1 190 ? 20.374 18.964 5.343 1.00 48.59 190 GLY A C 1
ATOM 1459 O O . GLY A 1 190 ? 19.881 17.958 5.900 1.00 48.59 190 GLY A O 1
#

Secondary structure (DSSP, 8-state):
--PPPP--S------SS---THHHHHHHHHHHHHHHHHHHH------------------------------------S----PPEEE--PPPHHHHHHHHHHHTS---HHHHHHHHHHTTEEEEEEEETTTTEEEEEEEE--SSSTTTTEEEEEEESSHHHHHHHHHHIIIIISTT--GGGPPPGGGG--

Foldseek 3Di:
DDDDDDDDDDDDDDPPDDPDQCPVCVVLVVVLVVVVVVVVPPPDPDDDDDDDPPPPPPPWPFDQDDDDDDDDDDDDDDPCDDQFQEFRQDADPVSVVSLSSVVVPDDDLVVLCVVLVVVQKDWDWDADPVVLKIKIKIAHCDPPALRHSYIYIGIGNDPSSRSSVVSCSCCNRQVNHRPVRRDDPPVVPD

Organism: NCBI:txid198431

pLDDT: mean 71.88, std 23.28, range [32.91, 97.88]